Protein AF-A0A7V7N1N4-F1 (afdb_monomer_lite)

Structure (mmCIF, N/CA/C/O backbone):
data_AF-A0A7V7N1N4-F1
#
_entry.id   AF-A0A7V7N1N4-F1
#
loop_
_atom_site.group_PDB
_atom_site.id
_atom_site.type_symbol
_atom_site.label_atom_id
_atom_site.label_alt_id
_atom_site.label_comp_id
_atom_site.label_asym_id
_atom_site.label_entity_id
_atom_site.label_seq_id
_atom_site.pdbx_PDB_ins_code
_atom_site.Cartn_x
_atom_site.Cartn_y
_atom_site.Cartn_z
_atom_site.occupancy
_atom_site.B_iso_or_equiv
_atom_site.auth_seq_id
_atom_site.auth_comp_id
_atom_site.auth_asym_id
_atom_site.auth_atom_id
_atom_site.pdbx_PDB_model_num
ATOM 1 N N . MET A 1 1 ? -35.783 42.139 43.592 1.00 53.97 1 MET A N 1
ATOM 2 C CA . MET A 1 1 ? -34.566 41.456 43.101 1.00 53.97 1 MET A CA 1
ATOM 3 C C . MET A 1 1 ? -34.006 42.283 41.953 1.00 53.97 1 MET A C 1
ATOM 5 O O . MET A 1 1 ? -34.718 42.479 40.979 1.00 53.97 1 MET A O 1
ATOM 9 N N . LYS A 1 2 ? -32.807 42.866 42.095 1.00 64.88 2 LYS A N 1
ATOM 10 C CA . LYS A 1 2 ? -32.154 43.606 41.001 1.00 64.88 2 LYS A CA 1
ATOM 11 C C . LYS A 1 2 ? -31.635 42.577 39.998 1.00 64.88 2 LYS A C 1
ATOM 13 O O . LYS A 1 2 ? -30.751 41.798 40.334 1.00 64.88 2 LYS A O 1
ATOM 18 N N . THR A 1 3 ? -32.213 42.530 38.805 1.00 71.12 3 THR A N 1
ATOM 19 C CA . THR A 1 3 ? -31.692 41.702 37.714 1.00 71.12 3 THR A CA 1
ATOM 20 C C . THR A 1 3 ? -30.372 42.299 37.244 1.00 71.12 3 THR A C 1
ATOM 22 O O . THR A 1 3 ? -30.324 43.467 36.855 1.00 71.12 3 THR A O 1
ATOM 25 N N . ASN A 1 4 ? -29.299 41.514 37.298 1.00 85.62 4 ASN A N 1
ATOM 26 C CA . ASN A 1 4 ? -28.001 41.928 36.783 1.00 85.62 4 ASN A CA 1
ATOM 27 C C . ASN A 1 4 ? -28.099 42.022 35.256 1.00 85.62 4 ASN A C 1
ATOM 29 O O . ASN A 1 4 ? -28.148 41.006 34.565 1.00 85.62 4 ASN A O 1
ATOM 33 N N . LEU A 1 5 ? -28.158 43.249 34.734 1.00 87.19 5 LEU A N 1
ATOM 34 C CA . LEU A 1 5 ? -28.322 43.533 33.304 1.00 87.19 5 LEU A CA 1
ATOM 35 C C . LEU A 1 5 ? -27.241 42.838 32.458 1.00 87.19 5 LEU A C 1
ATOM 37 O O . LEU A 1 5 ? -27.540 42.273 31.411 1.00 87.19 5 LEU A O 1
ATOM 41 N N . LEU A 1 6 ? -26.013 42.778 32.978 1.00 87.69 6 LEU A N 1
ATOM 42 C CA . LEU A 1 6 ? -24.893 42.063 32.367 1.00 87.69 6 LEU A CA 1
ATOM 43 C C . LEU A 1 6 ? -25.136 40.548 32.264 1.00 87.69 6 LEU A C 1
ATOM 45 O O . LEU A 1 6 ? -24.833 39.950 31.237 1.00 87.69 6 LEU A O 1
ATOM 49 N N . THR A 1 7 ? -25.729 39.927 33.286 1.00 90.00 7 THR A N 1
ATOM 50 C CA . THR A 1 7 ? -26.059 38.493 33.271 1.00 90.00 7 THR A CA 1
ATOM 51 C C . THR A 1 7 ? -27.133 38.184 32.230 1.00 90.00 7 THR A C 1
ATOM 53 O O . THR A 1 7 ? -26.999 37.213 31.494 1.00 90.00 7 THR A O 1
ATOM 56 N N . ASN A 1 8 ? -28.157 39.032 32.107 1.00 91.00 8 ASN A N 1
ATOM 57 C CA . ASN A 1 8 ? -29.207 38.841 31.102 1.00 91.00 8 ASN A CA 1
ATOM 58 C C . ASN A 1 8 ? -28.667 38.981 29.671 1.00 91.00 8 ASN A C 1
ATOM 60 O O . ASN A 1 8 ? -29.033 38.191 28.803 1.00 91.00 8 ASN A O 1
ATOM 64 N N . ILE A 1 9 ? -27.765 39.940 29.433 1.00 94.44 9 ILE A N 1
ATOM 65 C CA . ILE A 1 9 ? -27.090 40.098 28.136 1.00 94.44 9 ILE A CA 1
ATOM 66 C C . ILE A 1 9 ? -26.232 38.868 27.826 1.00 94.44 9 ILE A C 1
ATOM 68 O O . ILE A 1 9 ? -26.295 38.338 26.720 1.00 94.44 9 ILE A O 1
ATOM 72 N N . LEU A 1 10 ? -25.469 38.376 28.805 1.00 92.94 10 LEU A N 1
ATOM 73 C CA . LEU A 1 10 ? -24.611 37.209 28.613 1.00 92.94 10 LEU A CA 1
ATOM 74 C C . LEU A 1 10 ? -25.427 35.948 28.287 1.00 92.94 10 LEU A C 1
ATOM 76 O O . LEU A 1 10 ? -25.072 35.215 27.370 1.00 92.94 10 LEU A O 1
ATOM 80 N N . ILE A 1 11 ? -26.548 35.729 28.980 1.00 95.25 11 ILE A N 1
ATOM 81 C CA . ILE A 1 11 ? -27.458 34.605 28.710 1.00 95.25 11 ILE A CA 1
ATOM 82 C C . ILE A 1 11 ? -28.045 34.703 27.295 1.00 95.25 11 ILE A C 1
ATOM 84 O O . ILE A 1 11 ? -28.098 33.698 26.588 1.00 95.25 11 ILE A O 1
ATOM 88 N N . ALA A 1 12 ? -28.434 35.903 26.853 1.00 95.44 12 ALA A N 1
ATOM 89 C CA . ALA A 1 12 ? -28.947 36.113 25.501 1.00 95.44 12 ALA A CA 1
ATOM 90 C C . ALA A 1 12 ? -27.889 35.807 24.424 1.00 95.44 12 ALA A C 1
ATOM 92 O O . ALA A 1 12 ? -28.193 35.140 23.435 1.00 95.44 12 ALA A O 1
ATOM 93 N N . ILE A 1 13 ? -26.639 36.235 24.634 1.00 96.38 13 ILE A N 1
ATOM 94 C CA . ILE A 1 13 ? -25.528 35.979 23.704 1.00 96.38 13 ILE A CA 1
ATOM 95 C C . ILE A 1 13 ? -25.193 34.485 23.644 1.00 96.38 13 ILE A C 1
ATOM 97 O O . ILE A 1 13 ? -25.016 33.940 22.556 1.00 96.38 13 ILE A O 1
ATOM 101 N N . ILE A 1 14 ? -25.144 33.804 24.792 1.00 96.25 14 ILE A N 1
ATOM 102 C CA . ILE A 1 14 ? -24.898 32.355 24.843 1.00 96.25 14 ILE A CA 1
ATOM 103 C C . ILE A 1 14 ? -26.012 31.599 24.109 1.00 96.25 14 ILE A C 1
ATOM 105 O O . ILE A 1 14 ? -25.724 30.695 23.325 1.00 96.25 14 ILE A O 1
ATOM 109 N N . GLY A 1 15 ? -27.274 31.994 24.307 1.00 96.88 15 GLY A N 1
ATOM 110 C CA . GLY A 1 15 ? -28.407 31.418 23.582 1.00 96.88 15 GLY A CA 1
ATOM 111 C C . GLY A 1 15 ? -28.283 31.590 22.066 1.00 96.88 15 GLY A C 1
ATOM 112 O O . GLY A 1 15 ? -28.459 30.625 21.325 1.00 96.88 15 GLY A O 1
ATOM 113 N N . LEU A 1 16 ? -27.909 32.787 21.602 1.00 96.31 16 LEU A N 1
ATOM 114 C CA . LEU A 1 16 ? -27.683 33.063 20.180 1.00 96.31 16 LEU A CA 1
ATOM 115 C C . LEU A 1 16 ? -26.568 32.179 19.598 1.00 96.31 16 LEU A C 1
ATOM 117 O O . LEU A 1 16 ? -26.743 31.590 18.533 1.00 96.31 16 LEU A O 1
ATOM 121 N N . LEU A 1 17 ? -25.439 32.051 20.301 1.00 95.94 17 LEU A N 1
ATOM 122 C CA . LEU A 1 17 ? -24.310 31.234 19.848 1.00 95.94 17 LEU A CA 1
ATOM 123 C C . LEU A 1 17 ? -24.667 29.747 19.755 1.00 95.94 17 LEU A C 1
ATOM 125 O O . LEU A 1 17 ? -24.257 29.086 18.802 1.00 95.94 17 LEU A O 1
ATOM 129 N N . LEU A 1 18 ? -25.467 29.226 20.691 1.00 96.06 18 LEU A N 1
ATOM 130 C CA . LEU A 1 18 ? -25.941 27.840 20.629 1.00 96.06 18 LEU A CA 1
ATOM 131 C C . LEU A 1 18 ? -26.857 27.592 19.427 1.00 96.06 18 LEU A C 1
ATOM 133 O O . LEU A 1 18 ? -26.761 26.539 18.798 1.00 96.06 18 LEU A O 1
ATOM 137 N N . ILE A 1 19 ? -27.701 28.562 19.068 1.00 94.88 19 ILE A N 1
ATOM 138 C CA . ILE A 1 19 ? -28.546 28.467 17.872 1.00 94.88 19 ILE A CA 1
ATOM 139 C C . ILE A 1 19 ? -27.675 28.441 16.612 1.00 94.88 19 ILE A C 1
ATOM 141 O O . ILE A 1 19 ? -27.857 27.569 15.767 1.00 94.88 19 ILE A O 1
ATOM 145 N N . VAL A 1 20 ? -26.691 29.337 16.499 1.00 93.19 20 VAL A N 1
ATOM 146 C CA . VAL A 1 20 ? -25.770 29.361 15.348 1.00 93.19 20 VAL A CA 1
ATOM 147 C C . VAL A 1 20 ? -24.986 28.048 15.236 1.00 93.19 20 VAL A C 1
ATOM 149 O O . VAL A 1 20 ? -24.882 27.492 14.143 1.00 93.19 20 VAL A O 1
ATOM 152 N N . ALA A 1 21 ? -24.506 27.500 16.355 1.00 91.31 21 ALA A N 1
ATOM 153 C CA . ALA A 1 21 ? -23.815 26.212 16.374 1.00 91.31 21 ALA A CA 1
ATOM 154 C C . ALA A 1 21 ? -24.720 25.054 15.913 1.00 91.31 21 ALA A C 1
ATOM 156 O O . ALA A 1 21 ? -24.279 24.187 15.158 1.00 91.31 21 ALA A O 1
ATOM 157 N N . ALA A 1 22 ? -25.999 25.054 16.305 1.00 93.00 22 ALA A N 1
ATOM 158 C CA . ALA A 1 22 ? -26.965 24.061 15.840 1.00 93.00 22 ALA A CA 1
ATOM 159 C C . ALA A 1 22 ? -27.201 24.157 14.322 1.00 93.00 22 ALA A C 1
ATOM 161 O O . ALA A 1 22 ? -27.240 23.132 13.644 1.00 93.00 22 ALA A O 1
ATOM 162 N N . LEU A 1 23 ? -27.285 25.370 13.766 1.00 91.94 23 LEU A N 1
ATOM 163 C CA . LEU A 1 23 ? -27.432 25.574 12.320 1.00 91.94 23 LEU A CA 1
ATOM 164 C C . LEU A 1 23 ? -26.211 25.063 11.539 1.00 91.94 23 LEU A C 1
ATOM 166 O O . LEU A 1 23 ? -26.368 24.398 10.514 1.00 91.94 23 LEU A O 1
ATOM 170 N N . GLN A 1 24 ? -25.001 25.294 12.054 1.00 88.31 24 GLN A N 1
ATOM 171 C CA . GLN A 1 24 ? -23.772 24.742 11.472 1.00 88.31 24 GLN A CA 1
ATOM 172 C C . GLN A 1 24 ? -23.728 23.209 11.557 1.00 88.31 24 GLN A C 1
ATOM 174 O O . GLN A 1 24 ? -23.257 22.550 10.628 1.00 88.31 24 GLN A O 1
ATOM 179 N N . PHE A 1 25 ? -24.251 22.619 12.639 1.00 86.69 25 PHE A N 1
ATOM 180 C CA . PHE A 1 25 ? -24.345 21.164 12.787 1.00 86.69 25 PHE A CA 1
ATOM 181 C C . PHE A 1 25 ? -25.302 20.536 11.764 1.00 86.69 25 PHE A C 1
ATOM 183 O O . PHE A 1 25 ? -24.989 19.489 11.203 1.00 86.69 25 PHE A O 1
ATOM 190 N N . VAL A 1 26 ? -26.412 21.215 11.452 1.00 87.44 26 VAL A N 1
ATOM 191 C CA . VAL A 1 26 ? -27.367 20.829 10.392 1.00 87.44 26 VAL A CA 1
ATOM 192 C C . VAL A 1 26 ? -26.763 20.972 8.984 1.00 87.44 26 VAL A C 1
ATOM 194 O O . VAL A 1 26 ? -27.342 20.515 8.004 1.00 87.44 26 VAL A O 1
ATOM 197 N N . GLY A 1 27 ? -25.559 21.537 8.865 1.00 80.56 27 GLY A N 1
ATOM 198 C CA . GLY A 1 27 ? -24.863 21.678 7.590 1.00 80.56 27 GLY A CA 1
ATOM 199 C C . GLY A 1 27 ? -25.208 22.966 6.852 1.00 80.56 27 GLY A C 1
ATOM 200 O O . GLY A 1 27 ? -24.809 23.122 5.700 1.00 80.56 27 GLY A O 1
ATOM 201 N N . TRP A 1 28 ? -25.880 23.922 7.504 1.00 83.38 28 TRP A N 1
ATOM 202 C CA . TRP A 1 28 ? -26.024 25.263 6.949 1.00 83.38 28 TRP A CA 1
ATOM 203 C C . TRP A 1 28 ? -24.630 25.904 6.848 1.00 83.38 28 TRP A C 1
ATOM 205 O O . TRP A 1 28 ? -23.978 26.162 7.859 1.00 83.38 28 TRP A O 1
ATOM 215 N N . GLY A 1 29 ? -24.151 26.105 5.617 1.00 73.56 29 GLY A N 1
ATOM 216 C CA . GLY A 1 29 ? -22.819 26.649 5.321 1.00 73.56 29 GLY A CA 1
ATOM 217 C C . GLY A 1 29 ? -21.789 25.618 4.852 1.00 73.56 29 GLY A C 1
ATOM 218 O O . GLY A 1 29 ? -20.686 26.003 4.474 1.00 73.56 29 GLY A O 1
ATOM 219 N N . ARG A 1 30 ? -22.133 24.323 4.812 1.00 69.62 30 ARG A N 1
ATOM 220 C CA . ARG A 1 30 ? -21.385 23.349 4.010 1.00 69.62 30 ARG A CA 1
ATOM 221 C C . ARG A 1 30 ? -21.935 23.436 2.593 1.00 69.62 30 ARG A C 1
ATOM 223 O O . ARG A 1 30 ? -22.991 22.875 2.320 1.00 69.62 30 ARG A O 1
ATOM 230 N N . GLY A 1 31 ? -21.289 24.244 1.752 1.00 67.94 31 GLY A N 1
ATOM 231 C CA . GLY A 1 31 ? -21.642 24.361 0.341 1.00 67.94 31 GLY A CA 1
ATOM 232 C C . GLY A 1 31 ? -21.785 22.968 -0.259 1.00 67.94 31 GLY A C 1
ATOM 233 O O . GLY A 1 31 ? -20.887 22.138 -0.128 1.00 67.94 31 GLY A O 1
ATOM 234 N N . ILE A 1 32 ? -22.943 22.691 -0.850 1.00 64.31 32 ILE A N 1
ATOM 235 C CA . ILE A 1 32 ? -23.054 21.602 -1.808 1.00 64.31 32 ILE A CA 1
ATOM 236 C C . ILE A 1 32 ? -22.414 22.121 -3.089 1.00 64.31 32 ILE A C 1
ATOM 238 O O . ILE A 1 32 ? -23.103 22.595 -3.985 1.00 64.31 32 ILE A O 1
ATOM 242 N N . ASP A 1 33 ? -21.084 22.101 -3.138 1.00 62.72 33 ASP A N 1
ATOM 243 C CA . ASP A 1 33 ? -20.415 22.120 -4.429 1.00 62.72 33 ASP A CA 1
ATOM 244 C C . ASP A 1 33 ? -20.867 20.831 -5.111 1.00 62.72 33 ASP A C 1
ATOM 246 O O . ASP A 1 33 ? -20.416 19.729 -4.785 1.00 62.72 33 ASP A O 1
ATOM 250 N N . GLU A 1 34 ? -21.891 20.962 -5.959 1.00 63.78 34 GLU A N 1
ATOM 251 C CA . GLU A 1 34 ? -22.249 19.939 -6.922 1.00 63.78 34 GLU A CA 1
ATOM 252 C C . GLU A 1 34 ? -20.944 19.513 -7.579 1.00 63.78 34 GLU A C 1
ATOM 254 O O . GLU A 1 34 ? -20.221 20.339 -8.138 1.00 63.78 34 GLU A O 1
ATOM 259 N N . LEU A 1 35 ? -20.621 18.227 -7.452 1.00 60.19 35 LEU A N 1
ATOM 260 C CA . LEU A 1 35 ? -19.565 17.590 -8.218 1.00 60.19 35 LEU A CA 1
ATOM 261 C C . LEU A 1 35 ? -19.984 17.686 -9.687 1.00 60.19 35 LEU A C 1
ATOM 263 O O . LEU A 1 35 ? -20.601 16.768 -10.226 1.00 60.19 35 LEU A O 1
ATOM 267 N N . GLN A 1 36 ? -19.730 18.837 -10.306 1.00 64.25 36 GLN A N 1
ATOM 268 C CA . GLN A 1 36 ? -19.892 19.001 -11.734 1.00 64.25 36 GLN A CA 1
ATOM 269 C C . GLN A 1 36 ? -18.919 18.008 -12.372 1.00 64.25 36 GLN A C 1
ATOM 271 O O . GLN A 1 36 ? -17.739 17.997 -12.003 1.00 64.25 36 GLN A O 1
ATOM 276 N N . PRO A 1 37 ? -19.393 17.115 -13.256 1.00 62.56 37 PRO A N 1
ATOM 277 C CA . PRO A 1 37 ? -18.488 16.270 -14.009 1.00 62.56 37 PRO A CA 1
ATOM 278 C C . PRO A 1 37 ? -17.543 17.202 -14.763 1.00 62.56 37 PRO A C 1
ATOM 280 O O . PRO A 1 37 ? -18.003 18.091 -15.478 1.00 62.56 37 PRO A O 1
ATOM 283 N N . ALA A 1 38 ? -16.238 17.038 -14.544 1.00 63.84 38 ALA A N 1
ATOM 284 C CA . ALA A 1 38 ? -15.240 17.766 -15.308 1.00 63.84 38 ALA A CA 1
ATOM 285 C C . ALA A 1 38 ? -15.534 17.530 -16.795 1.00 63.84 38 ALA A C 1
ATOM 287 O O . ALA A 1 38 ? -15.693 16.378 -17.210 1.00 63.84 38 ALA A O 1
ATOM 288 N N . GLU A 1 39 ? -15.693 18.614 -17.556 1.00 66.56 39 GLU A N 1
ATOM 289 C CA . GLU A 1 39 ? -15.881 18.537 -19.001 1.00 66.56 39 GLU A CA 1
ATOM 290 C C . GLU A 1 39 ? -14.722 17.725 -19.578 1.00 66.56 39 GLU A C 1
ATOM 292 O O . GLU A 1 39 ? -13.553 17.968 -19.272 1.00 66.56 39 GLU A O 1
ATOM 297 N N . PHE A 1 40 ? -15.071 16.683 -20.326 1.00 65.38 40 PHE A N 1
ATOM 298 C CA . PHE A 1 40 ? -14.098 15.812 -20.955 1.00 65.38 40 PHE A CA 1
ATOM 299 C C . PHE A 1 40 ? -13.399 16.610 -22.057 1.00 65.38 40 PHE A C 1
ATOM 301 O O . PHE A 1 40 ? -14.013 16.946 -23.067 1.00 65.38 40 PHE A O 1
ATOM 308 N N . ASP A 1 41 ? -12.141 16.950 -21.810 1.00 69.12 41 ASP A N 1
ATOM 309 C CA . ASP A 1 41 ? -11.306 17.735 -22.707 1.00 69.12 41 ASP A CA 1
ATOM 310 C C . ASP A 1 41 ? -10.699 16.811 -23.775 1.00 69.12 41 ASP A C 1
ATOM 312 O O . ASP A 1 41 ? -9.829 15.986 -23.477 1.00 69.12 41 ASP A O 1
ATOM 316 N N . GLU A 1 42 ? -11.204 16.902 -25.011 1.00 66.38 42 GLU A N 1
ATOM 317 C CA . GLU A 1 42 ? -10.734 16.101 -26.154 1.00 66.38 42 GLU A CA 1
ATOM 318 C C . GLU A 1 42 ? -9.246 16.340 -26.456 1.00 66.38 42 GLU A C 1
ATOM 320 O O . GLU A 1 42 ? -8.581 15.434 -26.964 1.00 66.38 42 GLU A O 1
ATOM 325 N N . ASP A 1 43 ? -8.685 17.483 -26.047 1.00 64.44 43 ASP A N 1
ATOM 326 C CA . ASP A 1 43 ? -7.271 17.815 -26.244 1.00 64.44 43 ASP A CA 1
ATOM 327 C C . ASP A 1 43 ? -6.341 16.925 -25.38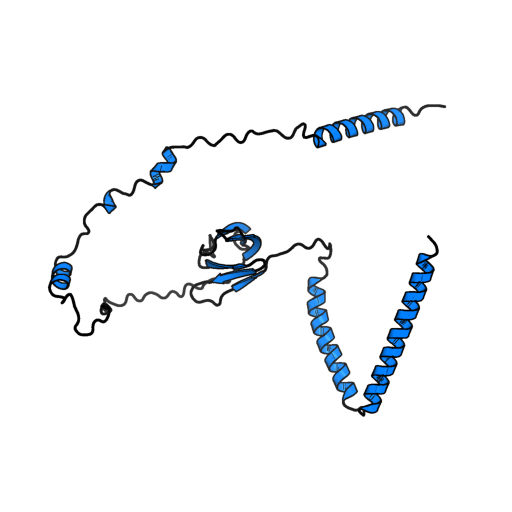9 1.00 64.44 43 ASP A C 1
ATOM 329 O O . ASP A 1 43 ? -5.164 16.742 -25.705 1.00 64.44 43 ASP A O 1
ATOM 333 N N . GLN A 1 44 ? -6.862 16.264 -24.344 1.00 59.88 44 GLN A N 1
ATOM 334 C CA . GLN A 1 44 ? -6.107 15.265 -23.571 1.00 59.88 44 GLN A CA 1
ATOM 335 C C . GLN A 1 44 ? -5.929 13.933 -24.321 1.00 59.88 44 GLN A C 1
ATOM 337 O O . GLN A 1 44 ? -5.103 13.107 -23.924 1.00 59.88 44 GLN A O 1
ATOM 342 N N . ILE A 1 45 ? -6.658 13.713 -25.424 1.00 60.19 45 ILE A N 1
ATOM 343 C CA . ILE A 1 45 ? -6.531 12.509 -26.260 1.00 60.19 45 ILE A CA 1
ATOM 344 C C . ILE A 1 45 ? -5.305 12.590 -27.187 1.00 60.19 45 ILE A C 1
ATOM 346 O O . ILE A 1 45 ? -4.865 11.563 -27.708 1.00 60.19 45 ILE A O 1
ATOM 350 N N . GLU A 1 46 ? -4.667 13.756 -27.347 1.00 58.66 46 GLU A N 1
ATOM 351 C CA . GLU A 1 46 ? -3.461 13.883 -28.181 1.00 58.66 46 GLU A CA 1
ATOM 352 C C . GLU A 1 46 ? -2.276 13.028 -27.684 1.00 58.66 46 GLU A C 1
ATOM 354 O O . GLU A 1 46 ? -1.387 12.698 -28.469 1.00 58.66 46 GLU A O 1
ATOM 359 N N . GLN A 1 47 ? -2.297 12.548 -26.431 1.00 58.44 47 GLN A N 1
ATOM 360 C CA . GLN A 1 47 ? -1.330 11.556 -25.931 1.00 58.44 47 GLN A CA 1
ATOM 361 C C . GLN A 1 47 ? -1.442 10.172 -26.600 1.00 58.44 47 GLN A C 1
ATOM 363 O O . GLN A 1 47 ? -0.528 9.360 -26.474 1.00 58.44 47 GLN A O 1
ATOM 368 N N . LEU A 1 48 ? -2.535 9.886 -27.317 1.00 55.47 48 LEU A N 1
ATOM 369 C CA . LEU A 1 48 ? -2.763 8.617 -28.022 1.00 55.47 48 LEU A CA 1
ATOM 370 C C . LEU A 1 48 ? -2.452 8.690 -29.523 1.00 55.47 48 LEU A C 1
ATOM 372 O O . LEU A 1 48 ? -2.639 7.698 -30.234 1.00 55.47 48 LEU A O 1
ATOM 376 N N . ILE A 1 49 ? -1.957 9.826 -30.026 1.00 60.69 49 ILE A N 1
ATOM 377 C CA . ILE A 1 49 ? -1.440 9.909 -31.393 1.00 60.69 49 ILE A CA 1
ATOM 378 C C . ILE A 1 49 ? -0.082 9.206 -31.394 1.00 60.69 49 ILE A C 1
ATOM 380 O O . ILE A 1 49 ? 0.962 9.826 -31.203 1.00 60.69 49 ILE A O 1
ATOM 384 N N . ALA A 1 50 ? -0.105 7.884 -31.581 1.00 59.34 50 ALA A N 1
ATOM 385 C CA . ALA A 1 50 ? 1.093 7.117 -31.883 1.00 59.34 50 ALA A CA 1
ATOM 386 C C . ALA A 1 50 ? 1.834 7.837 -33.014 1.00 59.34 50 ALA A C 1
ATOM 388 O O . ALA A 1 50 ? 1.251 8.123 -34.070 1.00 59.34 50 ALA A O 1
ATOM 389 N N . ALA A 1 51 ? 3.091 8.203 -32.756 1.00 60.50 51 ALA A N 1
ATOM 390 C CA . ALA A 1 51 ? 3.916 8.894 -33.724 1.00 60.50 51 ALA A CA 1
ATOM 391 C C . ALA A 1 51 ? 3.882 8.093 -35.029 1.00 60.50 51 ALA A C 1
ATOM 393 O O . ALA A 1 51 ? 4.099 6.883 -35.042 1.00 60.50 51 ALA A O 1
ATOM 394 N N . LYS A 1 52 ? 3.591 8.772 -36.140 1.00 56.84 52 LYS A N 1
ATOM 395 C CA . LYS A 1 52 ? 3.469 8.178 -37.482 1.00 56.84 52 LYS A CA 1
ATOM 396 C C . LYS A 1 52 ? 4.711 7.368 -37.912 1.00 56.84 52 LYS A C 1
ATOM 398 O O . LYS A 1 52 ? 4.640 6.632 -38.893 1.00 56.84 52 LYS A O 1
ATOM 403 N N . ASP A 1 53 ? 5.812 7.504 -37.175 1.00 55.72 53 ASP A N 1
ATOM 404 C CA . ASP A 1 53 ? 7.070 6.773 -37.323 1.00 55.72 53 ASP A CA 1
ATOM 405 C C . ASP A 1 53 ? 6.985 5.279 -36.959 1.00 55.72 53 ASP A C 1
ATOM 407 O O . ASP A 1 53 ? 7.713 4.484 -37.545 1.00 55.72 53 ASP A O 1
ATOM 411 N N . ASP A 1 54 ? 6.049 4.851 -36.102 1.00 56.56 54 ASP A N 1
ATOM 412 C CA . ASP A 1 54 ? 5.892 3.426 -35.737 1.00 56.56 54 ASP A CA 1
ATOM 413 C C . ASP A 1 54 ? 5.282 2.561 -36.861 1.00 56.56 54 ASP A C 1
ATOM 415 O O . ASP A 1 54 ? 5.176 1.339 -36.746 1.00 56.56 54 ASP A O 1
ATOM 419 N N . LEU A 1 55 ? 4.867 3.183 -37.970 1.00 59.06 55 LEU A N 1
ATOM 420 C CA . LEU A 1 55 ? 4.338 2.504 -39.159 1.00 59.06 55 LEU A CA 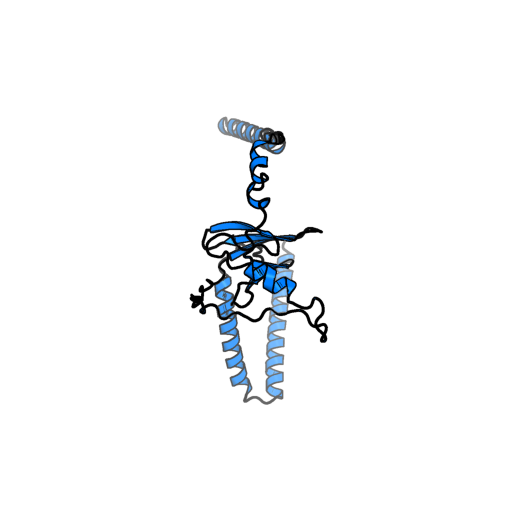1
ATOM 421 C C . LEU A 1 55 ? 5.376 2.376 -40.284 1.00 59.06 55 LEU A C 1
ATOM 423 O O . LEU A 1 55 ? 5.076 1.777 -41.322 1.00 59.06 55 LEU A O 1
ATOM 427 N N . ALA A 1 56 ? 6.575 2.942 -40.118 1.00 67.94 56 ALA A N 1
ATOM 428 C CA . ALA A 1 56 ? 7.656 2.757 -41.074 1.00 67.94 56 ALA A CA 1
ATOM 429 C C . ALA A 1 56 ? 8.217 1.334 -40.947 1.00 67.94 56 ALA A C 1
ATOM 431 O O . ALA A 1 56 ? 8.491 0.846 -39.851 1.00 67.94 56 ALA A O 1
ATOM 432 N N . ALA A 1 57 ? 8.385 0.643 -42.079 1.00 69.31 57 ALA A N 1
ATOM 433 C CA . ALA A 1 57 ? 9.055 -0.650 -42.079 1.00 69.31 57 ALA A CA 1
ATOM 434 C C . ALA A 1 57 ? 10.478 -0.468 -41.517 1.00 69.31 57 ALA A C 1
ATOM 436 O O . ALA A 1 57 ? 11.175 0.444 -41.972 1.00 69.31 57 ALA A O 1
ATOM 437 N N . PRO A 1 58 ? 10.914 -1.294 -40.547 1.00 70.75 58 PRO A N 1
ATOM 438 C CA . PRO A 1 58 ? 12.249 -1.167 -39.982 1.00 70.75 58 PRO A CA 1
ATOM 439 C C . PRO A 1 58 ? 13.294 -1.294 -41.095 1.00 70.75 58 PRO A C 1
ATOM 441 O O . PRO A 1 58 ? 13.160 -2.141 -41.983 1.00 70.75 58 PRO A O 1
ATOM 444 N N . ASP A 1 59 ? 14.330 -0.456 -41.049 1.00 76.06 59 ASP A N 1
ATOM 445 C CA . ASP A 1 59 ? 15.466 -0.533 -41.969 1.00 76.06 59 ASP A CA 1
ATOM 446 C C . ASP A 1 59 ? 16.302 -1.779 -41.631 1.00 76.06 59 ASP A C 1
ATOM 448 O O . ASP A 1 59 ? 17.216 -1.763 -40.802 1.00 76.06 59 ASP A O 1
ATOM 452 N N . ILE A 1 60 ? 15.899 -2.920 -42.193 1.00 77.38 60 ILE A N 1
ATOM 453 C CA . ILE A 1 60 ? 16.562 -4.204 -41.976 1.00 77.38 60 ILE A CA 1
ATOM 454 C C . ILE A 1 60 ? 17.740 -4.298 -42.946 1.00 77.38 60 ILE A C 1
ATOM 456 O O . ILE A 1 60 ? 17.561 -4.420 -44.159 1.00 77.38 60 ILE A O 1
ATOM 460 N N . LYS A 1 61 ? 18.960 -4.315 -42.398 1.00 84.44 61 LYS A N 1
ATOM 461 C CA . LYS A 1 61 ? 20.190 -4.527 -43.174 1.00 84.44 61 LYS A CA 1
ATOM 462 C C . LYS A 1 61 ? 20.110 -5.843 -43.972 1.00 84.44 61 LYS A C 1
ATOM 464 O O . LYS A 1 61 ? 19.698 -6.862 -43.409 1.00 84.44 61 LYS A O 1
ATOM 469 N N . PRO A 1 62 ? 20.575 -5.881 -45.235 1.00 79.62 62 PRO A N 1
ATOM 470 C CA . PRO A 1 62 ? 20.515 -7.082 -46.078 1.00 79.62 62 PRO A CA 1
ATOM 471 C C . PRO A 1 62 ? 21.245 -8.288 -45.460 1.00 79.62 62 PRO A C 1
ATOM 473 O O . PRO A 1 62 ? 20.783 -9.418 -45.573 1.00 79.62 62 PRO A O 1
ATOM 476 N N . GLU A 1 63 ? 22.310 -8.044 -44.693 1.00 80.12 63 GLU A N 1
ATOM 477 C CA . GLU A 1 63 ? 23.063 -9.068 -43.952 1.00 80.12 63 GLU A CA 1
ATOM 478 C C . GLU A 1 63 ? 22.201 -9.836 -42.931 1.00 80.12 63 GLU A C 1
ATOM 480 O O . GLU A 1 63 ? 22.419 -11.024 -42.680 1.00 80.12 63 GLU A O 1
ATOM 485 N N . VAL A 1 64 ? 21.196 -9.175 -42.345 1.00 80.44 64 VAL A N 1
ATOM 486 C CA . VAL A 1 64 ? 20.265 -9.797 -41.392 1.00 80.44 64 VAL A CA 1
ATOM 487 C C . VAL A 1 64 ? 19.298 -10.724 -42.128 1.00 80.44 64 VAL A C 1
ATOM 489 O O . VAL A 1 64 ? 19.016 -11.822 -41.647 1.00 80.44 64 VAL A O 1
ATOM 492 N N . ILE A 1 65 ? 18.840 -10.323 -43.316 1.00 81.94 65 ILE A N 1
ATOM 493 C CA . ILE A 1 65 ? 17.953 -11.131 -44.164 1.00 81.94 65 ILE A CA 1
ATOM 494 C C . ILE A 1 65 ? 18.685 -12.391 -44.645 1.00 81.94 65 ILE A C 1
ATOM 496 O O . ILE A 1 65 ? 18.145 -13.497 -44.551 1.00 81.94 65 ILE A O 1
ATOM 500 N N . ASP A 1 66 ? 19.941 -12.255 -45.070 1.00 84.81 66 ASP A N 1
ATOM 501 C CA . ASP A 1 66 ? 20.772 -13.390 -45.480 1.00 84.81 66 ASP A CA 1
ATOM 502 C C . ASP A 1 66 ? 21.010 -14.371 -44.320 1.00 84.81 66 ASP A C 1
ATOM 504 O O . ASP A 1 66 ? 20.895 -15.584 -44.491 1.00 84.81 66 ASP A O 1
ATOM 508 N N . ARG A 1 67 ? 21.240 -13.878 -43.095 1.00 81.25 67 ARG A N 1
ATOM 509 C CA . ARG A 1 67 ? 21.357 -14.745 -41.909 1.00 81.25 67 ARG A CA 1
ATOM 510 C C . ARG A 1 67 ? 20.056 -15.501 -41.615 1.00 81.25 67 ARG A C 1
ATOM 512 O O . ARG A 1 67 ? 20.104 -16.694 -41.311 1.00 81.25 67 ARG A O 1
ATOM 519 N N . ILE A 1 68 ? 18.904 -14.831 -41.685 1.00 81.81 68 ILE A N 1
ATOM 520 C CA . ILE A 1 68 ? 17.597 -15.447 -41.398 1.00 81.81 68 ILE A CA 1
ATOM 521 C C . ILE A 1 68 ? 17.271 -16.532 -42.433 1.00 81.81 68 ILE A C 1
ATOM 523 O O . ILE A 1 68 ? 16.832 -17.616 -42.059 1.00 81.81 68 ILE A O 1
ATOM 527 N N . THR A 1 69 ? 17.524 -16.273 -43.718 1.00 84.81 69 THR A N 1
ATOM 528 C CA . THR A 1 69 ? 17.202 -17.211 -44.810 1.00 84.81 69 THR A CA 1
ATOM 529 C C . THR A 1 69 ? 18.109 -18.442 -44.851 1.00 84.81 69 THR A C 1
ATOM 531 O O . THR A 1 69 ? 17.660 -19.512 -45.258 1.00 84.81 69 THR A O 1
ATOM 534 N N . GLN A 1 70 ? 19.362 -18.324 -44.403 1.00 83.19 70 GLN A N 1
ATOM 535 C CA . GLN A 1 70 ? 20.318 -19.439 -44.348 1.00 83.19 70 GLN A CA 1
ATOM 536 C C . GLN A 1 70 ? 20.188 -20.295 -43.076 1.00 83.19 70 GLN A C 1
ATOM 538 O O . GLN A 1 70 ? 20.766 -21.381 -42.993 1.00 83.19 70 GLN A O 1
ATOM 543 N N . THR A 1 71 ? 19.440 -19.831 -42.071 1.00 78.12 71 THR A N 1
ATOM 544 C CA . THR A 1 71 ? 19.270 -20.563 -40.811 1.00 78.12 71 THR A CA 1
ATOM 545 C C . THR A 1 71 ? 18.171 -21.625 -40.960 1.00 78.12 71 THR A C 1
ATOM 547 O O . THR A 1 71 ? 17.044 -21.289 -41.329 1.00 78.12 71 THR A O 1
ATOM 550 N N . PRO A 1 72 ? 18.436 -22.912 -40.657 1.00 81.12 72 PRO A N 1
ATOM 551 C CA . PRO A 1 72 ? 17.402 -23.939 -40.719 1.00 81.12 72 PRO A CA 1
ATOM 552 C C . PRO A 1 72 ? 16.293 -23.650 -39.696 1.00 81.12 72 PRO A C 1
ATOM 554 O O . PRO A 1 72 ? 16.565 -23.502 -38.506 1.00 81.12 72 PRO A O 1
ATOM 557 N N . LEU A 1 73 ? 15.035 -23.633 -40.156 1.00 78.75 73 LEU A N 1
ATOM 558 C CA . LEU A 1 73 ? 13.850 -23.374 -39.318 1.00 78.75 73 LEU A CA 1
ATOM 559 C C . LEU A 1 73 ? 13.720 -24.349 -38.139 1.00 78.75 73 LEU A C 1
ATOM 561 O O . LEU A 1 73 ? 13.172 -24.000 -37.096 1.00 78.75 73 LEU A O 1
ATOM 565 N N . PHE A 1 74 ? 14.228 -25.573 -38.305 1.00 80.31 74 PHE A N 1
ATOM 566 C CA . PHE A 1 74 ? 14.207 -26.611 -37.284 1.00 80.31 74 PHE A CA 1
ATOM 567 C C . PHE A 1 74 ? 15.624 -27.098 -37.006 1.00 80.31 74 PHE A C 1
ATOM 569 O O . PHE A 1 74 ? 16.276 -27.690 -37.869 1.00 80.31 74 PHE A O 1
ATOM 576 N N . ARG A 1 75 ? 16.088 -26.897 -35.772 1.00 75.69 75 ARG A N 1
ATOM 577 C CA . ARG A 1 75 ? 17.295 -27.560 -35.276 1.00 75.69 75 ARG A CA 1
ATOM 578 C C . ARG A 1 75 ? 16.988 -29.031 -34.990 1.00 75.69 75 ARG A C 1
ATOM 580 O O . ARG A 1 75 ? 15.910 -29.359 -34.495 1.00 75.69 75 ARG A O 1
ATOM 587 N N . GLN A 1 76 ? 17.944 -29.921 -35.259 1.00 81.69 76 GLN A N 1
ATOM 588 C CA . GLN A 1 76 ? 17.792 -31.360 -34.985 1.00 81.69 76 GLN A CA 1
ATOM 589 C C . GLN A 1 76 ? 17.546 -31.659 -33.498 1.00 81.69 76 GLN A C 1
ATOM 591 O O . GLN A 1 76 ? 16.837 -32.607 -33.168 1.00 81.69 76 GLN A O 1
ATOM 596 N N . ASP A 1 77 ? 18.094 -30.828 -32.611 1.00 85.94 77 ASP A N 1
ATOM 597 C CA . ASP A 1 77 ? 17.977 -30.954 -31.157 1.00 85.94 77 ASP A CA 1
ATOM 598 C C . ASP A 1 77 ? 16.660 -30.405 -30.582 1.00 85.94 77 ASP A C 1
ATOM 600 O O . ASP A 1 77 ? 16.396 -30.602 -29.397 1.00 85.94 77 ASP A O 1
ATOM 604 N N . ARG A 1 78 ? 15.821 -29.747 -31.402 1.00 83.06 78 ARG A N 1
ATOM 605 C CA . ARG A 1 78 ? 14.566 -29.084 -30.992 1.00 83.06 78 ARG A CA 1
ATOM 606 C C . ARG A 1 78 ? 14.727 -28.135 -29.798 1.00 83.06 78 ARG A C 1
ATOM 608 O O . ARG A 1 78 ? 13.751 -27.858 -29.103 1.00 83.06 78 ARG A O 1
ATOM 615 N N . GLN A 1 79 ? 15.938 -27.647 -29.546 1.00 82.56 79 GLN A N 1
ATOM 616 C CA . GLN A 1 79 ? 16.176 -26.684 -28.482 1.00 82.56 79 GLN A CA 1
ATOM 617 C C . GLN A 1 79 ? 15.902 -25.266 -28.998 1.00 82.56 79 GLN A C 1
ATOM 619 O O . GLN A 1 79 ? 16.143 -24.988 -30.179 1.00 82.56 79 GLN A O 1
ATOM 624 N N . PRO A 1 80 ? 15.400 -24.359 -28.140 1.00 78.19 80 PRO A N 1
ATOM 625 C CA . PRO A 1 80 ? 15.267 -22.951 -28.486 1.00 78.19 80 PRO A CA 1
ATOM 626 C C . PRO A 1 80 ? 16.598 -22.388 -28.989 1.00 78.19 80 PRO A C 1
ATOM 628 O O . PRO A 1 80 ? 17.664 -22.699 -28.453 1.00 78.19 80 PRO A O 1
ATOM 631 N N . TYR A 1 81 ? 16.545 -21.557 -30.028 1.00 73.31 81 TYR A N 1
ATOM 632 C CA . TYR A 1 81 ? 17.728 -20.841 -30.483 1.00 73.31 81 TYR A CA 1
ATOM 633 C C . TYR A 1 81 ? 18.142 -19.819 -29.421 1.00 73.31 81 TYR A C 1
ATOM 635 O O . TYR A 1 81 ? 17.379 -18.912 -29.096 1.00 73.31 81 TYR A O 1
ATOM 643 N N . ILE A 1 82 ? 19.357 -19.974 -28.898 1.00 76.69 82 ILE A N 1
ATOM 644 C CA . ILE A 1 82 ? 20.018 -18.981 -28.056 1.00 76.69 82 ILE A CA 1
ATOM 645 C C . ILE A 1 82 ? 21.009 -18.262 -28.978 1.00 76.69 82 ILE A C 1
ATOM 647 O O . ILE A 1 82 ? 21.925 -18.925 -29.480 1.00 76.69 82 ILE A O 1
ATOM 651 N N . PRO A 1 83 ? 20.821 -16.963 -29.273 1.00 71.38 83 PRO A N 1
ATOM 652 C CA . PRO A 1 83 ? 21.766 -16.229 -30.098 1.00 71.38 83 PRO A CA 1
ATOM 653 C C . PRO A 1 83 ? 23.158 -16.294 -29.459 1.00 71.38 83 PRO A C 1
ATOM 655 O O . PRO A 1 83 ? 23.269 -16.093 -28.246 1.00 71.38 83 PRO A O 1
ATOM 658 N N . PRO A 1 84 ? 24.221 -16.590 -30.233 1.00 70.88 84 PRO A N 1
ATOM 659 C CA . PRO A 1 84 ? 25.568 -16.435 -29.718 1.00 70.88 84 PRO A CA 1
ATOM 660 C C . PRO A 1 84 ? 25.726 -14.971 -29.319 1.00 70.88 84 PRO A C 1
ATOM 662 O O . PRO A 1 84 ? 25.395 -14.080 -30.105 1.00 70.88 84 PRO A O 1
ATOM 665 N N . VAL A 1 85 ? 26.195 -14.737 -28.094 1.00 69.75 85 VAL A N 1
ATOM 666 C CA . VAL A 1 85 ? 26.595 -13.404 -27.648 1.00 69.75 85 VAL A CA 1
ATOM 667 C C . VAL A 1 85 ? 27.731 -12.998 -28.576 1.00 69.75 85 VAL A C 1
ATOM 669 O O . VAL A 1 85 ? 28.847 -13.507 -28.469 1.00 69.75 85 VAL A O 1
ATOM 672 N N . VAL A 1 86 ? 27.415 -12.181 -29.578 1.00 57.56 86 VAL A N 1
ATOM 673 C CA . VAL A 1 86 ? 28.435 -11.540 -30.391 1.00 57.56 86 VAL A CA 1
ATOM 674 C C . VAL A 1 86 ? 29.169 -10.663 -29.395 1.00 57.56 86 VAL A C 1
ATOM 676 O O . VAL A 1 86 ? 28.571 -9.756 -28.823 1.00 57.56 86 VAL A O 1
ATOM 679 N N . ALA A 1 87 ? 30.436 -10.981 -29.141 1.00 54.28 87 ALA A N 1
ATOM 680 C CA . ALA A 1 87 ? 31.366 -10.030 -28.565 1.00 54.28 87 ALA A CA 1
ATOM 681 C C . ALA A 1 87 ? 31.590 -8.937 -29.622 1.00 54.28 87 ALA A C 1
ATOM 683 O O . ALA A 1 87 ? 32.651 -8.845 -30.231 1.00 54.28 87 ALA A O 1
ATOM 684 N N . GLU A 1 88 ? 30.540 -8.164 -29.915 1.00 52.59 88 GLU A N 1
ATOM 685 C CA . GLU A 1 88 ? 30.742 -6.754 -30.191 1.00 52.59 88 GLU A CA 1
ATOM 686 C C . GLU A 1 88 ? 31.527 -6.265 -28.991 1.00 52.59 88 GLU A C 1
ATOM 688 O O . GLU A 1 88 ? 31.175 -6.666 -27.872 1.00 52.59 88 GLU A O 1
ATOM 693 N N . ASP A 1 89 ? 32.641 -5.568 -29.262 1.00 45.94 89 ASP A N 1
ATOM 694 C CA . ASP A 1 89 ? 33.487 -4.909 -28.270 1.00 45.94 89 ASP A CA 1
ATOM 695 C C . ASP A 1 89 ? 32.656 -4.700 -27.040 1.00 45.94 89 ASP A C 1
ATOM 697 O O . ASP A 1 89 ? 31.672 -3.966 -27.131 1.00 45.94 89 ASP A O 1
ATOM 701 N N . ASN A 1 90 ? 32.982 -5.447 -25.978 1.00 43.16 90 ASN A N 1
ATOM 702 C CA . ASN A 1 90 ? 32.409 -5.237 -24.670 1.00 43.16 90 ASN A CA 1
ATOM 703 C C . ASN A 1 90 ? 32.343 -3.715 -24.575 1.00 43.16 90 ASN A C 1
ATOM 705 O O . ASN A 1 90 ? 33.418 -3.106 -24.471 1.00 43.16 90 ASN A O 1
ATOM 709 N N . PRO A 1 91 ? 31.155 -3.058 -24.642 1.00 47.66 91 PRO A N 1
ATOM 710 C CA . PRO A 1 91 ? 31.103 -1.853 -23.878 1.00 47.66 91 PRO A CA 1
ATOM 711 C C . PRO A 1 91 ? 31.559 -2.415 -22.542 1.00 47.66 91 PRO A C 1
ATOM 713 O O . PRO A 1 91 ? 31.012 -3.407 -22.043 1.00 47.66 91 PRO A O 1
ATOM 716 N N . GLU A 1 92 ? 32.667 -1.904 -22.023 1.00 47.34 92 GLU A N 1
ATOM 717 C CA . GLU A 1 92 ? 32.694 -1.704 -20.601 1.00 47.34 92 GLU A CA 1
ATOM 718 C C . GLU A 1 92 ? 31.333 -1.049 -20.364 1.00 47.34 92 GLU A C 1
ATOM 720 O O . GLU A 1 92 ? 31.132 0.140 -20.604 1.00 47.34 92 GLU A O 1
ATOM 725 N N . ILE A 1 93 ? 30.324 -1.895 -20.092 1.00 49.09 93 ILE A N 1
ATOM 726 C CA . ILE A 1 93 ? 29.194 -1.561 -19.284 1.00 49.09 93 ILE A CA 1
ATOM 727 C C . ILE A 1 93 ? 29.999 -1.125 -18.102 1.00 49.09 93 ILE A C 1
ATOM 729 O O . ILE A 1 93 ? 30.586 -1.946 -17.390 1.00 49.09 93 ILE A O 1
ATOM 733 N N . ASP A 1 94 ? 30.210 0.183 -18.069 1.00 44.88 94 ASP A N 1
ATOM 734 C CA . ASP A 1 94 ? 30.600 0.888 -16.903 1.00 44.88 94 ASP A CA 1
ATOM 735 C C . ASP A 1 94 ? 29.474 0.465 -15.981 1.00 44.88 94 ASP A C 1
ATOM 737 O O . ASP A 1 94 ? 28.380 1.029 -15.956 1.00 44.88 94 ASP A O 1
ATOM 741 N N . SER A 1 95 ? 29.694 -0.663 -15.305 1.00 48.38 95 SER A N 1
ATOM 742 C CA . SER A 1 95 ? 29.016 -1.051 -14.106 1.00 48.38 95 SER A CA 1
ATOM 743 C C . SER A 1 95 ? 29.541 -0.037 -13.110 1.00 48.38 95 SER A C 1
ATOM 745 O O . SER A 1 95 ? 30.255 -0.363 -12.166 1.00 48.38 95 SER A O 1
ATOM 747 N N . THR A 1 96 ? 29.215 1.231 -13.369 1.00 46.59 96 THR A N 1
ATOM 748 C CA . THR A 1 96 ? 28.844 2.184 -12.373 1.00 46.59 96 THR A CA 1
ATOM 749 C C . THR A 1 96 ? 27.808 1.406 -11.599 1.00 46.59 96 THR A C 1
ATOM 751 O O . THR A 1 96 ? 26.667 1.245 -12.023 1.00 46.59 96 THR A O 1
ATOM 754 N N . ILE A 1 97 ? 28.283 0.743 -10.550 1.00 53.31 97 ILE A N 1
ATOM 755 C CA . ILE A 1 97 ? 27.456 0.121 -9.542 1.00 53.31 97 ILE A CA 1
ATOM 756 C C . ILE A 1 97 ? 26.614 1.297 -9.075 1.00 53.31 97 ILE A C 1
ATOM 758 O O . ILE A 1 97 ? 27.114 2.167 -8.362 1.00 53.31 97 ILE A O 1
ATOM 762 N N . ILE A 1 98 ? 25.400 1.415 -9.613 1.00 56.91 98 ILE A N 1
ATOM 763 C CA . ILE A 1 98 ? 24.471 2.454 -9.207 1.00 56.91 98 ILE A CA 1
ATOM 764 C C . ILE A 1 98 ? 24.159 2.071 -7.772 1.00 56.91 98 ILE A C 1
ATOM 766 O O . ILE A 1 98 ? 23.445 1.105 -7.511 1.00 56.91 98 ILE A O 1
ATOM 770 N N . GLU A 1 99 ? 24.827 2.745 -6.842 1.00 64.25 99 GLU A N 1
ATOM 771 C CA . GLU A 1 99 ? 24.698 2.487 -5.422 1.00 64.25 99 GLU A CA 1
ATOM 772 C C . GLU A 1 99 ? 23.249 2.791 -5.042 1.00 64.25 99 GLU A C 1
ATOM 774 O O . GLU A 1 99 ? 22.834 3.948 -4.937 1.00 64.25 99 GLU A O 1
ATOM 779 N N . VAL A 1 100 ? 22.447 1.735 -4.907 1.00 64.88 100 VAL A N 1
ATOM 780 C CA . VAL A 1 100 ? 21.051 1.858 -4.507 1.00 64.88 100 VAL A CA 1
ATOM 781 C C . VAL A 1 100 ? 21.034 2.452 -3.101 1.00 64.88 100 VAL A C 1
ATOM 783 O O . VAL A 1 100 ? 21.547 1.874 -2.141 1.00 64.88 100 VAL A O 1
ATOM 786 N N . LYS A 1 101 ? 20.465 3.649 -2.960 1.00 78.88 101 LYS A N 1
ATOM 787 C CA . LYS A 1 101 ? 20.329 4.285 -1.648 1.00 78.88 101 LYS A CA 1
ATOM 788 C C . LYS A 1 101 ? 19.359 3.462 -0.786 1.00 78.88 101 LYS A C 1
ATOM 790 O O . LYS A 1 101 ? 18.331 3.019 -1.303 1.00 78.88 101 LYS A O 1
ATOM 795 N N . PRO A 1 102 ? 19.624 3.299 0.524 1.00 83.81 102 PRO A N 1
ATOM 796 C CA . PRO A 1 102 ? 18.720 2.576 1.414 1.00 83.81 102 PRO A CA 1
ATOM 797 C C . PRO A 1 102 ? 17.339 3.242 1.448 1.00 83.81 102 PRO A C 1
ATOM 799 O O . PRO A 1 102 ? 17.242 4.474 1.492 1.00 83.81 102 PRO A O 1
ATOM 802 N N . LEU A 1 103 ? 16.283 2.424 1.455 1.00 87.81 103 LEU A N 1
ATOM 803 C CA . LEU A 1 103 ? 14.897 2.885 1.477 1.00 87.81 103 LEU A CA 1
ATOM 804 C C . LEU A 1 103 ? 14.604 3.689 2.751 1.00 87.81 103 LEU A C 1
ATOM 806 O O . LEU A 1 103 ? 14.762 3.198 3.869 1.00 87.81 103 LEU A O 1
ATOM 810 N N . LYS A 1 104 ? 14.138 4.925 2.576 1.00 90.88 104 LYS A N 1
ATOM 811 C CA . LYS A 1 104 ? 13.685 5.819 3.654 1.00 90.88 104 LYS A CA 1
ATOM 812 C C . LYS A 1 104 ? 12.248 6.248 3.395 1.00 90.88 104 LYS A C 1
ATOM 814 O O . LYS A 1 104 ? 11.980 7.408 3.104 1.00 90.88 104 LYS A O 1
ATOM 819 N N . ALA A 1 105 ? 11.336 5.296 3.503 1.00 90.94 105 ALA A N 1
ATOM 820 C CA . ALA A 1 105 ? 9.909 5.527 3.352 1.00 90.94 105 ALA A CA 1
ATOM 821 C C . ALA A 1 105 ? 9.158 5.023 4.584 1.00 90.94 105 ALA A C 1
ATOM 823 O O . ALA A 1 105 ? 9.625 4.144 5.310 1.00 90.94 105 ALA A O 1
ATOM 824 N N . GLN A 1 106 ? 7.978 5.586 4.817 1.00 92.12 106 GLN A N 1
ATOM 825 C CA . GLN A 1 106 ? 7.117 5.228 5.935 1.00 92.12 106 GLN A CA 1
ATOM 826 C C . GLN A 1 106 ? 5.714 4.907 5.436 1.00 92.12 106 GLN A C 1
ATOM 828 O O . GLN A 1 106 ? 5.085 5.715 4.756 1.00 92.12 106 GLN A O 1
ATOM 833 N N . VAL A 1 107 ? 5.214 3.716 5.770 1.00 93.94 107 VAL A N 1
ATOM 834 C CA . VAL A 1 107 ? 3.886 3.268 5.342 1.00 93.94 107 VAL A CA 1
ATOM 835 C C . VAL A 1 107 ? 2.826 3.898 6.241 1.00 93.94 107 VAL A C 1
ATOM 837 O O . VAL A 1 107 ? 2.764 3.617 7.437 1.00 93.94 107 VAL A O 1
ATOM 840 N N . THR A 1 108 ? 1.978 4.737 5.648 1.00 93.19 108 THR A N 1
ATOM 841 C CA . THR A 1 108 ? 0.931 5.492 6.361 1.00 93.19 108 THR A CA 1
ATOM 842 C C . THR A 1 108 ? -0.444 4.844 6.247 1.00 93.19 108 THR A C 1
ATOM 844 O O . THR A 1 108 ? -1.241 4.914 7.180 1.00 93.19 108 THR A O 1
ATOM 847 N N . SER A 1 109 ? -0.742 4.204 5.114 1.00 91.62 109 SER A N 1
ATOM 848 C CA . SER A 1 109 ? -2.016 3.524 4.886 1.00 91.62 109 SER A CA 1
ATOM 849 C C . SER A 1 109 ? -1.858 2.379 3.895 1.00 91.62 109 SER A C 1
ATOM 851 O O . SER A 1 109 ? -1.003 2.412 3.011 1.00 91.62 109 SER A O 1
ATOM 853 N N . ILE A 1 110 ? -2.709 1.366 4.038 1.00 94.12 110 ILE A N 1
ATOM 854 C CA . ILE A 1 110 ? -2.795 0.223 3.133 1.00 94.12 110 ILE A CA 1
ATOM 855 C C . ILE A 1 110 ? -4.263 0.033 2.759 1.00 94.12 110 ILE A C 1
ATOM 857 O O . ILE A 1 110 ? -5.122 -0.111 3.630 1.00 94.12 110 ILE A O 1
ATOM 861 N N . ILE A 1 111 ? -4.546 0.012 1.458 1.00 93.94 111 ILE A N 1
ATOM 862 C CA . ILE A 1 111 ? -5.895 -0.125 0.909 1.00 93.94 111 ILE A CA 1
ATOM 863 C C . ILE A 1 111 ? -5.941 -1.409 0.081 1.00 93.94 111 ILE A C 1
ATOM 865 O O . ILE A 1 111 ? -5.319 -1.512 -0.974 1.00 93.94 111 ILE A O 1
ATOM 869 N N . ILE A 1 112 ? -6.695 -2.399 0.557 1.00 93.94 112 ILE A N 1
ATOM 870 C CA . ILE A 1 112 ? -6.872 -3.690 -0.121 1.00 93.94 112 ILE A CA 1
ATOM 871 C C . ILE A 1 112 ? -8.299 -3.753 -0.667 1.00 93.94 112 ILE A C 1
ATOM 873 O O . ILE A 1 112 ? -9.260 -3.776 0.099 1.00 93.94 112 ILE A O 1
ATOM 877 N N . THR A 1 113 ? -8.425 -3.796 -1.992 1.00 93.88 113 THR A N 1
ATOM 878 C CA . THR A 1 113 ? -9.688 -4.017 -2.720 1.00 93.88 113 THR A CA 1
ATOM 879 C C . THR A 1 113 ? -9.712 -5.446 -3.280 1.00 93.88 113 THR A C 1
ATOM 881 O O . THR A 1 113 ? -8.689 -6.128 -3.274 1.00 93.88 113 THR A O 1
ATOM 884 N N . SER A 1 114 ? -10.853 -5.926 -3.790 1.00 92.62 114 SER A N 1
ATOM 885 C CA . SER A 1 114 ? -10.964 -7.267 -4.393 1.00 92.62 114 SER A CA 1
ATOM 886 C C . SER A 1 114 ? -9.985 -7.508 -5.550 1.00 92.62 114 SER A C 1
ATOM 888 O O . SER A 1 114 ? -9.524 -8.631 -5.722 1.00 92.62 114 SER A O 1
ATOM 890 N N . ASN A 1 115 ? -9.671 -6.462 -6.325 1.00 91.19 115 ASN A N 1
ATOM 891 C CA . ASN A 1 115 ? -8.908 -6.581 -7.573 1.00 91.19 115 ASN A CA 1
ATOM 892 C C . ASN A 1 115 ? -7.512 -5.936 -7.507 1.00 91.19 115 ASN A C 1
ATOM 894 O O . ASN A 1 115 ? -6.691 -6.198 -8.379 1.00 91.19 115 ASN A O 1
ATOM 898 N N . SER A 1 116 ? -7.247 -5.084 -6.509 1.00 92.50 116 SER A N 1
ATOM 899 C CA . SER A 1 116 ? -6.017 -4.284 -6.424 1.00 92.50 116 SER A CA 1
ATOM 900 C C . SER A 1 116 ? -5.630 -3.997 -4.976 1.00 92.50 116 SER A C 1
ATOM 902 O O . SER A 1 116 ? -6.495 -3.841 -4.110 1.00 92.50 116 SER A O 1
ATOM 904 N N . ARG A 1 117 ? -4.324 -3.858 -4.736 1.00 94.88 117 ARG A N 1
ATOM 905 C CA . ARG A 1 117 ? -3.751 -3.415 -3.463 1.00 94.88 117 ARG A CA 1
ATOM 906 C C . ARG A 1 117 ? -2.957 -2.136 -3.687 1.00 94.88 117 ARG A C 1
ATOM 908 O O . ARG A 1 117 ? -2.200 -2.045 -4.652 1.00 94.88 117 ARG A O 1
ATOM 915 N N . TYR A 1 118 ? -3.154 -1.175 -2.797 1.00 94.75 118 TYR A N 1
ATOM 916 C CA . TYR A 1 118 ? -2.482 0.116 -2.816 1.00 94.75 118 TYR A CA 1
ATOM 917 C C . TYR A 1 118 ? -1.831 0.373 -1.463 1.00 94.75 118 TYR A C 1
ATOM 919 O O . TYR A 1 118 ? -2.375 0.007 -0.416 1.00 94.75 118 TYR A O 1
ATOM 927 N N . VAL A 1 119 ? -0.688 1.039 -1.491 1.00 94.94 119 VAL A N 1
ATOM 928 C CA . VAL A 1 119 ? 0.008 1.536 -0.312 1.00 94.94 119 VAL A CA 1
ATOM 929 C C . VAL A 1 119 ? 0.143 3.046 -0.428 1.00 94.94 119 VAL A C 1
ATOM 931 O O . VAL A 1 119 ? 0.520 3.563 -1.475 1.00 94.94 119 VAL A O 1
ATOM 934 N N . MET A 1 120 ? -0.167 3.755 0.653 1.00 93.69 120 MET A N 1
ATOM 935 C CA . MET A 1 120 ? 0.198 5.157 0.796 1.00 93.69 120 MET A CA 1
ATOM 936 C C . MET A 1 120 ? 1.456 5.240 1.646 1.00 93.69 120 MET A C 1
ATOM 938 O O . MET A 1 120 ? 1.466 4.827 2.814 1.00 93.69 120 MET A O 1
ATOM 942 N N . ILE A 1 121 ? 2.507 5.795 1.068 1.00 93.19 121 ILE A N 1
ATOM 943 C CA . ILE A 1 121 ? 3.786 6.000 1.732 1.00 93.19 121 ILE A CA 1
ATOM 944 C C . ILE A 1 121 ? 4.080 7.489 1.867 1.00 93.19 121 ILE A C 1
ATOM 946 O O . ILE A 1 121 ? 3.642 8.306 1.062 1.00 93.19 121 ILE A O 1
ATOM 950 N N . GLN A 1 122 ? 4.827 7.824 2.905 1.00 92.31 122 GLN A N 1
ATOM 951 C CA . GLN A 1 122 ? 5.477 9.109 3.077 1.00 92.31 122 GLN A CA 1
ATOM 952 C C . GLN A 1 122 ? 6.964 8.883 2.797 1.00 92.31 122 GLN A C 1
ATOM 954 O O . GLN A 1 122 ? 7.625 8.165 3.554 1.00 92.31 122 GLN A O 1
ATOM 959 N N . ASP A 1 123 ? 7.481 9.448 1.710 1.00 91.88 123 ASP A N 1
ATOM 960 C CA . ASP A 1 123 ? 8.923 9.445 1.461 1.00 91.88 123 ASP A CA 1
ATOM 961 C C . ASP A 1 123 ? 9.583 10.448 2.419 1.00 91.88 123 ASP A C 1
ATOM 963 O O . ASP A 1 123 ? 9.139 11.588 2.548 1.00 91.88 123 ASP A O 1
ATOM 967 N N . GLN A 1 124 ? 10.616 10.017 3.144 1.00 90.00 124 GLN A N 1
ATOM 968 C CA . GLN A 1 124 ? 11.335 10.863 4.099 1.00 90.00 124 GLN A CA 1
ATOM 969 C C . GLN A 1 124 ? 12.402 11.739 3.424 1.00 90.00 124 GLN A C 1
ATOM 971 O O . GLN A 1 124 ? 12.937 12.634 4.079 1.00 90.00 124 GLN A O 1
ATOM 976 N N . ILE A 1 125 ? 12.734 11.486 2.151 1.00 87.50 125 ILE A N 1
ATOM 977 C CA . ILE A 1 125 ? 13.661 12.309 1.364 1.00 87.50 125 ILE A CA 1
ATOM 978 C C . ILE A 1 125 ? 12.918 13.494 0.746 1.00 87.50 125 ILE A C 1
ATOM 980 O O . ILE A 1 125 ? 13.262 14.637 1.042 1.00 87.50 125 ILE A O 1
ATOM 984 N N . SER A 1 126 ? 11.888 13.238 -0.065 1.00 86.19 126 SER A N 1
ATOM 985 C CA . SER A 1 126 ? 11.071 14.299 -0.678 1.00 86.19 126 SER A CA 1
ATOM 986 C C . SER A 1 126 ? 10.059 14.928 0.288 1.00 86.19 126 SER A C 1
ATOM 988 O O . SER A 1 126 ? 9.604 16.047 0.067 1.00 86.19 126 SER A O 1
ATOM 990 N N . ASN A 1 127 ? 9.723 14.241 1.386 1.00 87.12 127 ASN A N 1
ATOM 991 C CA . ASN A 1 127 ? 8.630 14.612 2.288 1.00 87.12 127 ASN A CA 1
ATOM 992 C C . ASN A 1 127 ? 7.258 14.684 1.586 1.00 87.12 127 ASN A C 1
ATOM 994 O O . ASN A 1 127 ? 6.335 15.353 2.063 1.00 87.12 127 ASN A O 1
ATOM 998 N N . GLU A 1 128 ? 7.090 13.932 0.499 1.00 88.62 128 GLU A N 1
ATOM 999 C CA . GLU A 1 128 ? 5.839 13.818 -0.245 1.00 88.62 128 GLU A CA 1
ATOM 1000 C C . GLU A 1 128 ? 5.080 12.530 0.098 1.00 88.62 128 GLU A C 1
ATOM 1002 O O . GLU A 1 128 ? 5.649 11.523 0.537 1.00 88.62 128 GLU A O 1
ATOM 1007 N N . ARG A 1 129 ? 3.753 12.575 -0.081 1.00 91.00 129 ARG A N 1
ATOM 1008 C CA . ARG A 1 129 ? 2.888 11.400 0.054 1.00 91.00 129 ARG A CA 1
ATOM 1009 C C . ARG A 1 129 ? 2.621 10.810 -1.312 1.00 91.00 129 ARG A C 1
ATOM 1011 O O . ARG A 1 129 ? 2.015 11.462 -2.155 1.00 91.00 129 ARG A O 1
ATOM 1018 N N . LEU A 1 130 ? 2.984 9.549 -1.467 1.00 91.75 130 LEU A N 1
ATOM 1019 C CA . LEU A 1 130 ? 2.860 8.811 -2.712 1.00 91.75 130 LEU A CA 1
ATOM 1020 C C . LEU A 1 130 ? 1.888 7.653 -2.508 1.00 91.75 130 LEU A C 1
ATOM 1022 O O . LEU A 1 130 ? 1.879 7.010 -1.455 1.00 91.75 130 LEU A O 1
ATOM 1026 N N . THR A 1 131 ? 1.054 7.393 -3.512 1.00 94.00 131 THR A N 1
ATOM 1027 C CA . THR A 1 131 ? 0.163 6.227 -3.528 1.00 94.00 131 THR A CA 1
ATOM 1028 C C . THR A 1 131 ? 0.634 5.281 -4.614 1.00 94.00 131 THR A C 1
ATOM 1030 O O . THR A 1 131 ? 0.544 5.604 -5.792 1.00 94.00 131 THR A O 1
ATOM 1033 N N . LEU A 1 132 ? 1.120 4.111 -4.213 1.00 93.75 132 LEU A N 1
ATOM 1034 C CA . LEU A 1 132 ? 1.706 3.129 -5.116 1.00 93.75 132 LEU A CA 1
ATOM 1035 C C . LEU A 1 132 ? 0.852 1.867 -5.156 1.00 93.75 132 LEU A C 1
ATOM 1037 O O . LEU A 1 132 ? 0.275 1.444 -4.149 1.00 93.75 132 LEU A O 1
ATOM 1041 N N . LYS A 1 133 ? 0.777 1.254 -6.334 1.00 94.94 133 LYS A N 1
ATOM 1042 C CA . LYS A 1 133 ? 0.221 -0.087 -6.522 1.00 94.94 133 LYS A CA 1
ATOM 1043 C C . LYS A 1 133 ? 1.348 -1.117 -6.428 1.00 94.94 133 LYS A C 1
ATOM 1045 O O . LYS A 1 133 ? 2.504 -0.809 -6.698 1.00 94.94 133 LYS A O 1
ATOM 1050 N N . GLU A 1 134 ? 0.999 -2.351 -6.086 1.00 93.56 134 GLU A N 1
ATOM 1051 C CA . GLU A 1 134 ? 1.892 -3.503 -6.251 1.00 93.56 134 GLU A CA 1
ATOM 1052 C C . GLU A 1 134 ? 2.490 -3.536 -7.673 1.00 93.56 134 GLU A C 1
ATOM 1054 O O . GLU A 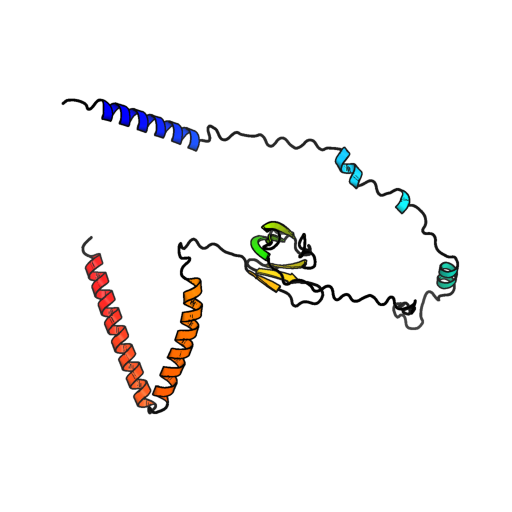1 134 ? 1.765 -3.379 -8.661 1.00 93.56 134 GLU A O 1
ATOM 1059 N N . GLY A 1 135 ? 3.812 -3.678 -7.754 1.00 92.44 135 GLY A N 1
ATOM 1060 C CA . GLY A 1 135 ? 4.615 -3.629 -8.975 1.00 92.44 135 GLY A CA 1
ATOM 1061 C C . GLY A 1 135 ? 5.069 -2.234 -9.423 1.00 92.44 135 GLY A C 1
ATOM 1062 O O . GLY A 1 135 ? 5.829 -2.145 -10.383 1.00 92.44 135 GLY A O 1
ATOM 1063 N N . MET A 1 136 ? 4.631 -1.146 -8.777 1.00 92.19 136 MET A N 1
ATOM 1064 C CA . MET A 1 136 ? 5.079 0.206 -9.138 1.00 92.19 136 MET A CA 1
ATOM 1065 C C . MET A 1 136 ? 6.402 0.575 -8.451 1.00 92.19 136 MET A C 1
ATOM 1067 O O . MET A 1 136 ? 6.579 0.255 -7.269 1.00 92.19 136 MET A O 1
ATOM 1071 N N . PRO A 1 137 ? 7.315 1.267 -9.157 1.00 92.06 137 PRO A N 1
ATOM 1072 C CA . PRO A 1 137 ? 8.475 1.889 -8.537 1.00 92.06 137 PRO A CA 1
ATOM 1073 C C . PRO A 1 137 ? 8.058 3.081 -7.670 1.00 92.06 137 PRO A C 1
ATOM 1075 O O . PRO A 1 137 ? 7.020 3.705 -7.897 1.00 92.06 137 PRO A O 1
ATOM 1078 N N . LEU A 1 138 ? 8.886 3.406 -6.681 1.00 89.88 138 LEU A N 1
ATOM 1079 C CA . LEU A 1 138 ? 8.841 4.695 -6.005 1.00 89.88 138 LEU A CA 1
ATOM 1080 C C . LEU A 1 138 ? 9.119 5.830 -7.004 1.00 89.88 138 LEU A C 1
ATOM 1082 O O . LEU A 1 138 ? 9.768 5.648 -8.031 1.00 89.88 138 LEU A O 1
ATOM 1086 N N . GLU A 1 139 ? 8.637 7.023 -6.690 1.00 85.50 139 GLU A N 1
ATOM 1087 C CA . GLU A 1 139 ? 8.968 8.222 -7.456 1.00 85.50 139 GLU A CA 1
ATOM 1088 C C . GLU A 1 139 ? 10.205 8.913 -6.848 1.00 85.50 139 GLU A C 1
ATOM 1090 O O . GLU A 1 139 ? 10.551 8.709 -5.681 1.00 85.50 139 GLU A O 1
ATOM 1095 N N . GLY A 1 140 ? 10.904 9.725 -7.645 1.00 83.81 140 GLY A N 1
ATOM 1096 C CA . GLY A 1 140 ? 12.036 10.535 -7.183 1.00 83.81 140 GLY A CA 1
ATOM 1097 C C . GLY A 1 140 ? 13.357 9.774 -7.010 1.00 83.81 140 GLY A C 1
ATOM 1098 O O . GLY A 1 140 ? 13.661 8.826 -7.733 1.00 83.81 140 GLY A O 1
ATOM 1099 N N . GLU A 1 141 ? 14.186 10.212 -6.054 1.00 81.25 141 GLU A N 1
ATOM 1100 C CA . GLU A 1 141 ? 15.548 9.681 -5.847 1.00 81.25 141 GLU A CA 1
ATOM 1101 C C . GLU A 1 141 ? 15.590 8.207 -5.411 1.00 81.25 141 GLU A C 1
ATOM 1103 O O . GLU A 1 141 ? 16.642 7.570 -5.484 1.00 81.25 141 GLU A O 1
ATOM 1108 N N . GLN A 1 142 ? 14.465 7.673 -4.931 1.00 83.12 142 GLN A N 1
ATOM 1109 C CA . GLN A 1 142 ? 14.321 6.283 -4.499 1.00 83.12 142 GLN A CA 1
ATOM 1110 C C . GLN A 1 142 ? 13.632 5.405 -5.547 1.00 83.12 142 GLN A C 1
ATOM 1112 O O . GLN A 1 142 ? 13.255 4.282 -5.227 1.00 83.12 142 GLN A O 1
ATOM 1117 N N . GLY A 1 143 ? 13.499 5.861 -6.797 1.00 85.31 143 GLY A N 1
ATOM 1118 C CA . GLY A 1 143 ? 12.744 5.132 -7.821 1.00 85.31 143 GLY A CA 1
ATOM 1119 C C . GLY A 1 143 ? 13.309 3.784 -8.272 1.00 85.31 143 GLY A C 1
ATOM 1120 O O . GLY A 1 143 ? 12.665 3.076 -9.037 1.00 85.31 143 GLY A O 1
ATOM 1121 N N . MET A 1 144 ? 14.471 3.383 -7.752 1.00 87.31 144 MET A N 1
ATOM 1122 C CA . MET A 1 144 ? 15.006 2.023 -7.908 1.00 87.31 144 MET A CA 1
ATOM 1123 C C . MET A 1 144 ? 14.280 0.986 -7.035 1.00 87.31 144 MET A C 1
ATOM 1125 O O . MET A 1 144 ? 14.446 -0.214 -7.238 1.00 87.31 144 MET A O 1
ATOM 1129 N N . TRP A 1 145 ? 13.501 1.434 -6.049 1.00 91.50 145 TRP A N 1
ATOM 1130 C CA . TRP A 1 145 ? 12.716 0.572 -5.175 1.00 91.50 145 TRP A CA 1
ATOM 1131 C C . TRP A 1 145 ? 11.328 0.344 -5.759 1.00 91.50 145 TRP A C 1
ATOM 1133 O O . TRP A 1 145 ? 10.591 1.292 -6.017 1.00 91.50 145 TRP A O 1
ATOM 1143 N N . VAL A 1 146 ? 10.949 -0.918 -5.910 1.00 93.12 146 VAL A N 1
ATOM 1144 C CA . VAL A 1 146 ? 9.656 -1.352 -6.439 1.00 93.12 146 VAL A CA 1
ATOM 1145 C C . VAL A 1 146 ? 8.850 -2.019 -5.336 1.00 93.12 146 VAL A C 1
ATOM 1147 O O . VAL A 1 146 ? 9.387 -2.767 -4.517 1.00 93.12 146 VAL A O 1
ATOM 1150 N N . VAL A 1 147 ? 7.545 -1.753 -5.308 1.00 94.25 147 VAL A N 1
ATOM 1151 C CA . VAL A 1 147 ? 6.618 -2.445 -4.409 1.00 94.25 147 VAL A CA 1
ATOM 1152 C C . VAL A 1 147 ? 6.456 -3.888 -4.886 1.00 94.25 147 VAL A C 1
ATOM 1154 O O . VAL A 1 147 ? 5.817 -4.123 -5.906 1.00 94.25 147 VAL A O 1
ATOM 1157 N N . ASP A 1 148 ? 7.001 -4.852 -4.151 1.00 94.50 148 ASP A N 1
ATOM 1158 C CA . ASP A 1 148 ? 6.909 -6.274 -4.497 1.00 94.50 148 ASP A CA 1
ATOM 1159 C C . ASP A 1 148 ? 5.570 -6.868 -4.049 1.00 94.50 148 ASP A C 1
ATOM 1161 O O . ASP A 1 148 ? 4.824 -7.411 -4.856 1.00 94.50 148 ASP A O 1
ATOM 1165 N N . SER A 1 149 ? 5.221 -6.706 -2.768 1.00 93.81 149 SER A N 1
ATOM 1166 C CA . SER A 1 149 ? 3.962 -7.224 -2.225 1.00 93.81 149 SER A CA 1
ATOM 1167 C C . SER A 1 149 ? 3.383 -6.348 -1.115 1.00 93.81 149 SER A C 1
ATOM 1169 O O . SER A 1 149 ? 4.095 -5.757 -0.299 1.00 93.81 149 SER A O 1
ATOM 1171 N N . ILE A 1 150 ? 2.048 -6.263 -1.083 1.00 94.75 150 ILE A N 1
ATOM 1172 C CA . ILE A 1 150 ? 1.288 -5.462 -0.113 1.00 94.75 150 ILE A CA 1
ATOM 1173 C C . ILE A 1 150 ? 0.413 -6.389 0.737 1.00 94.75 150 ILE A C 1
ATOM 1175 O O . ILE A 1 150 ? -0.550 -6.978 0.243 1.00 94.75 150 ILE A O 1
ATOM 1179 N N . ASP A 1 151 ? 0.690 -6.469 2.034 1.00 94.38 151 ASP A N 1
ATOM 1180 C CA . ASP A 1 151 ? -0.090 -7.213 3.027 1.00 94.38 151 ASP A CA 1
ATOM 1181 C C . ASP A 1 151 ? -0.889 -6.274 3.938 1.00 94.38 151 ASP A C 1
ATOM 1183 O O . ASP A 1 151 ? -0.721 -5.065 3.935 1.00 94.38 151 ASP A O 1
ATOM 1187 N N . LYS A 1 152 ? -1.757 -6.823 4.798 1.00 92.25 152 LYS A N 1
ATOM 1188 C CA . LYS A 1 152 ? -2.663 -6.026 5.655 1.00 92.25 152 LYS A CA 1
ATOM 1189 C C . LYS A 1 152 ? -1.964 -5.027 6.588 1.00 92.25 152 LYS A C 1
ATOM 1191 O O . LYS A 1 152 ? -2.602 -4.080 7.037 1.00 92.25 152 LYS A O 1
ATOM 1196 N N . ARG A 1 153 ? -0.711 -5.289 6.973 1.00 92.38 153 ARG A N 1
ATOM 1197 C CA . ARG A 1 153 ? 0.055 -4.481 7.945 1.00 92.38 153 ARG A CA 1
ATOM 1198 C C . ARG A 1 153 ? 1.523 -4.298 7.569 1.00 92.38 153 ARG A C 1
ATOM 1200 O O . ARG A 1 153 ? 2.260 -3.714 8.356 1.00 92.38 153 ARG A O 1
ATOM 1207 N N . LYS A 1 154 ? 1.945 -4.823 6.421 1.00 92.88 154 LYS A N 1
ATOM 1208 C CA . LYS A 1 154 ? 3.331 -4.771 5.964 1.00 92.88 154 LYS A CA 1
ATOM 1209 C C . LYS A 1 154 ? 3.378 -4.615 4.453 1.00 92.88 154 LYS A C 1
ATOM 1211 O O . LYS A 1 154 ? 2.458 -5.057 3.767 1.00 92.88 154 LYS A O 1
ATOM 1216 N N . VAL A 1 155 ? 4.441 -4.003 3.960 1.00 93.88 155 VAL A N 1
ATOM 1217 C CA . VAL A 1 155 ? 4.725 -3.852 2.535 1.00 93.88 155 VAL A CA 1
ATOM 1218 C C . VAL A 1 155 ? 6.181 -4.212 2.305 1.00 93.88 155 VAL A C 1
ATOM 1220 O O . VAL A 1 155 ? 7.047 -3.786 3.068 1.00 93.88 155 VAL A O 1
ATOM 1223 N N . ILE A 1 156 ? 6.431 -5.029 1.289 1.00 94.12 156 ILE A N 1
ATOM 1224 C CA . ILE A 1 156 ? 7.767 -5.484 0.917 1.00 94.12 156 ILE A CA 1
ATOM 1225 C C . ILE A 1 156 ? 8.208 -4.690 -0.305 1.00 94.12 156 ILE A C 1
ATOM 1227 O O . ILE A 1 156 ? 7.494 -4.632 -1.308 1.00 94.12 156 ILE A O 1
ATOM 1231 N N . PHE A 1 157 ? 9.381 -4.078 -0.203 1.00 93.50 157 PHE A N 1
ATOM 1232 C CA . PHE A 1 157 ? 10.029 -3.362 -1.290 1.00 93.50 157 PHE A CA 1
ATOM 1233 C C . PHE A 1 157 ? 11.246 -4.143 -1.765 1.00 93.50 157 PHE A C 1
ATOM 1235 O O . PHE A 1 157 ? 12.009 -4.667 -0.954 1.00 93.50 157 PHE A O 1
ATOM 1242 N N . ASN A 1 158 ? 11.434 -4.194 -3.078 1.00 93.19 158 ASN A N 1
ATOM 1243 C CA . ASN A 1 158 ? 12.568 -4.842 -3.715 1.00 93.19 158 ASN A CA 1
ATOM 1244 C C . ASN A 1 158 ? 13.320 -3.825 -4.578 1.00 93.19 158 ASN A C 1
ATOM 1246 O O . ASN A 1 158 ? 12.697 -3.005 -5.249 1.00 93.19 158 ASN A O 1
ATOM 1250 N N . ALA A 1 159 ? 14.645 -3.882 -4.568 1.00 89.38 159 ALA A N 1
ATOM 1251 C CA . ALA A 1 159 ? 15.495 -3.087 -5.441 1.00 89.38 159 ALA A CA 1
ATOM 1252 C C . ALA A 1 159 ? 16.573 -3.983 -6.045 1.00 89.38 159 ALA A C 1
ATOM 1254 O O . ALA A 1 159 ? 17.048 -4.929 -5.414 1.00 89.38 159 ALA A O 1
ATOM 1255 N N . GLU A 1 160 ? 16.963 -3.690 -7.280 1.00 82.31 160 GLU A N 1
ATOM 1256 C CA . GLU A 1 160 ? 17.964 -4.482 -7.987 1.00 82.31 160 GLU A CA 1
ATOM 1257 C C . GLU A 1 160 ? 19.311 -4.436 -7.244 1.00 82.31 160 GLU A C 1
ATOM 1259 O O . GLU A 1 160 ? 19.902 -3.375 -7.055 1.00 82.31 160 GLU A O 1
ATOM 1264 N N . GLY A 1 161 ? 19.781 -5.596 -6.775 1.00 76.94 161 GLY A N 1
ATOM 1265 C CA . GLY A 1 161 ? 21.053 -5.720 -6.056 1.00 76.94 161 GLY A CA 1
ATOM 1266 C C . GLY A 1 161 ? 20.998 -5.493 -4.538 1.00 76.94 161 GLY A C 1
ATOM 1267 O O . GLY A 1 161 ? 22.056 -5.508 -3.909 1.00 76.94 161 GLY A O 1
ATOM 1268 N N . GLN A 1 162 ? 19.816 -5.324 -3.930 1.00 82.06 162 GLN A N 1
ATOM 1269 C CA . GLN A 1 162 ? 19.655 -5.237 -2.468 1.00 82.06 162 GLN A CA 1
ATOM 1270 C C . GLN A 1 162 ? 18.703 -6.295 -1.903 1.00 82.06 162 GLN A C 1
ATOM 1272 O O . GLN A 1 162 ? 17.895 -6.881 -2.619 1.00 82.06 162 GLN A O 1
ATOM 1277 N N . GLU A 1 163 ? 18.823 -6.561 -0.597 1.00 84.94 163 GLU A N 1
ATOM 1278 C CA . GLU A 1 163 ? 17.870 -7.421 0.106 1.00 84.94 163 GLU A CA 1
ATOM 1279 C C . GLU A 1 163 ? 16.491 -6.742 0.190 1.00 84.94 163 GLU A C 1
ATOM 1281 O O . GLU A 1 163 ? 16.423 -5.521 0.373 1.00 84.94 163 GLU A O 1
ATOM 1286 N N . PRO A 1 164 ? 15.389 -7.510 0.098 1.00 88.50 164 PRO A N 1
ATOM 1287 C CA . PRO A 1 164 ? 14.047 -6.966 0.251 1.00 88.50 164 PRO A CA 1
ATOM 1288 C C . PRO A 1 164 ? 13.867 -6.269 1.604 1.00 88.50 164 PRO A C 1
ATOM 1290 O O . PRO A 1 164 ? 14.195 -6.827 2.653 1.00 88.50 164 PRO A O 1
ATOM 1293 N N . VAL A 1 165 ? 13.303 -5.062 1.587 1.00 91.31 165 VAL A N 1
ATOM 1294 C CA . VAL A 1 165 ? 13.042 -4.270 2.794 1.00 91.31 165 VAL A CA 1
ATOM 1295 C C . VAL A 1 165 ? 11.568 -4.377 3.159 1.00 91.31 165 VAL A C 1
ATOM 1297 O O . VAL A 1 165 ? 10.688 -3.988 2.390 1.00 91.31 165 VAL A O 1
ATOM 1300 N N . GLU A 1 166 ? 11.294 -4.887 4.360 1.00 92.19 166 GLU A N 1
ATOM 1301 C CA . GLU A 1 166 ? 9.943 -4.948 4.915 1.00 92.19 166 GLU A CA 1
ATOM 1302 C C . GLU A 1 166 ? 9.639 -3.680 5.726 1.00 92.19 166 GLU A C 1
ATOM 1304 O O . GLU A 1 166 ? 10.337 -3.359 6.691 1.00 92.19 166 GLU A O 1
ATOM 1309 N N . LEU A 1 167 ? 8.569 -2.969 5.362 1.00 91.75 167 LEU A N 1
ATOM 1310 C CA . LEU A 1 167 ? 8.064 -1.812 6.099 1.00 91.75 167 LEU A CA 1
ATOM 1311 C C . LEU A 1 167 ? 6.693 -2.117 6.709 1.00 91.75 167 LEU A C 1
ATOM 1313 O O . LEU A 1 167 ? 5.770 -2.556 6.021 1.00 91.75 167 LEU A O 1
ATOM 1317 N N . GLU A 1 168 ? 6.542 -1.859 8.008 1.00 92.81 168 GLU A N 1
ATOM 1318 C CA . GLU A 1 168 ? 5.276 -2.028 8.726 1.00 92.81 168 GLU A CA 1
ATOM 1319 C C . GLU A 1 168 ? 4.405 -0.765 8.654 1.00 92.81 168 GLU A C 1
ATOM 1321 O O . GLU A 1 168 ? 4.902 0.361 8.629 1.00 92.81 168 GLU A O 1
ATOM 1326 N N . LEU A 1 169 ? 3.083 -0.960 8.663 1.00 92.50 169 LEU A N 1
ATOM 1327 C CA . LEU A 1 169 ? 2.107 0.125 8.746 1.00 92.50 169 LEU A CA 1
ATOM 1328 C C . LEU A 1 169 ? 2.216 0.839 10.098 1.00 92.50 169 LEU A C 1
ATOM 1330 O O . LEU A 1 169 ? 1.978 0.233 11.15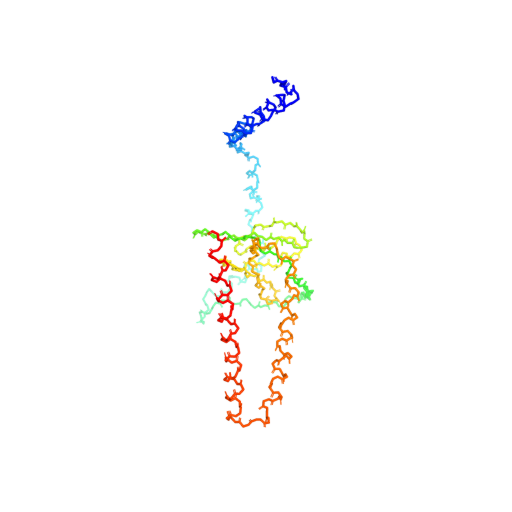1 1.00 92.50 169 LEU A O 1
ATOM 1334 N N . GLU A 1 170 ? 2.473 2.145 10.064 1.00 85.00 170 GLU A N 1
ATOM 1335 C CA . GLU A 1 170 ? 2.426 2.962 11.268 1.00 85.00 170 GLU A CA 1
ATOM 1336 C C . GLU A 1 170 ? 0.972 3.148 11.715 1.00 85.00 170 GLU A C 1
ATOM 1338 O O . GLU A 1 170 ? 0.160 3.806 11.067 1.00 85.00 170 GLU A O 1
ATOM 1343 N N . VAL A 1 171 ? 0.633 2.564 12.863 1.00 79.88 171 VAL A N 1
ATOM 1344 C CA . VAL A 1 171 ? -0.665 2.773 13.501 1.00 79.88 171 VAL A CA 1
ATOM 1345 C C . VAL A 1 171 ? -0.500 3.740 14.662 1.00 79.88 171 VAL A C 1
ATOM 1347 O O . VAL A 1 171 ? 0.091 3.412 15.691 1.00 79.88 171 VAL A O 1
ATOM 1350 N N . PHE A 1 172 ? -1.060 4.940 14.528 1.00 70.75 172 PHE A N 1
ATOM 1351 C CA . PHE A 1 172 ? -1.172 5.856 15.655 1.00 70.75 172 PHE A CA 1
ATOM 1352 C C . PHE A 1 172 ? -2.243 5.334 16.623 1.00 70.75 172 PHE A C 1
ATOM 1354 O O . PHE A 1 172 ? -3.418 5.697 16.562 1.00 70.75 172 PHE A O 1
ATOM 1361 N N . SER A 1 173 ? -1.857 4.431 17.525 1.00 62.16 173 SER A N 1
ATOM 1362 C CA . SER A 1 173 ? -2.684 4.094 18.680 1.00 62.16 173 SER A CA 1
ATOM 1363 C C . SER A 1 173 ? -2.627 5.295 19.618 1.00 62.16 173 SER A C 1
ATOM 1365 O O . SER A 1 173 ? -1.580 5.519 20.217 1.00 62.16 173 SER A O 1
ATOM 1367 N N . GLY A 1 174 ? -3.703 6.081 19.706 1.00 55.94 174 GLY A N 1
ATOM 1368 C CA . GLY A 1 174 ? -3.801 7.375 20.404 1.00 55.94 174 GLY A CA 1
ATOM 1369 C C . GLY A 1 174 ? -3.534 7.396 21.917 1.00 55.94 174 GLY A C 1
ATOM 1370 O O . GLY A 1 174 ? -4.143 8.177 22.644 1.00 55.94 174 GLY A O 1
ATOM 1371 N N . ALA A 1 175 ? -2.621 6.576 22.427 1.00 52.34 175 ALA A N 1
ATOM 1372 C CA . ALA A 1 175 ? -1.985 6.811 23.701 1.00 52.34 175 ALA A CA 1
ATOM 1373 C C . ALA A 1 175 ? -1.033 8.006 23.551 1.00 52.34 175 ALA A C 1
ATOM 1375 O O . ALA A 1 175 ? 0.039 7.904 22.957 1.00 52.34 175 ALA A O 1
ATOM 1376 N N . LEU A 1 176 ? -1.429 9.132 24.139 1.00 52.97 176 LEU A N 1
ATOM 1377 C CA . LEU A 1 176 ? -0.567 10.247 24.518 1.00 52.97 176 LEU A CA 1
ATOM 1378 C C . LEU A 1 176 ? 0.559 9.735 25.444 1.00 52.97 176 LEU A C 1
ATOM 1380 O O . LEU A 1 176 ? 0.489 9.891 26.653 1.00 52.97 176 LEU A O 1
ATOM 1384 N N . ASN A 1 177 ? 1.554 9.035 24.897 1.00 47.97 177 ASN A N 1
ATOM 1385 C CA . ASN A 1 177 ? 2.670 8.426 25.624 1.00 47.97 177 ASN A CA 1
ATOM 1386 C C . ASN A 1 177 ? 3.945 8.404 24.757 1.00 47.97 177 ASN A C 1
ATOM 1388 O O . ASN A 1 177 ? 4.708 7.436 24.762 1.00 47.97 177 ASN A O 1
ATOM 1392 N N . GLN A 1 178 ? 4.244 9.494 24.046 1.00 51.75 178 GLN A N 1
ATOM 1393 C CA . GLN A 1 178 ? 5.589 9.735 23.507 1.00 51.75 178 GLN A CA 1
ATOM 1394 C C . GLN A 1 178 ? 6.539 10.213 24.620 1.00 51.75 178 GLN A C 1
ATOM 1396 O O . GLN A 1 178 ? 7.039 11.327 24.644 1.00 51.75 178 GLN A O 1
ATOM 1401 N N . ALA A 1 179 ? 6.781 9.316 25.572 1.00 51.16 179 ALA A N 1
ATOM 1402 C CA . ALA A 1 179 ? 7.977 9.288 26.416 1.00 51.16 179 ALA A CA 1
ATOM 1403 C C . ALA A 1 179 ? 8.439 7.832 26.670 1.00 51.16 179 ALA A C 1
ATOM 1405 O O . ALA A 1 179 ? 9.225 7.564 27.579 1.00 51.16 179 ALA A O 1
ATOM 1406 N N . GLY A 1 180 ? 7.905 6.865 25.906 1.00 52.81 180 GLY A N 1
ATOM 1407 C CA . GLY A 1 180 ? 8.049 5.432 26.179 1.00 52.81 180 GLY A CA 1
ATOM 1408 C C . GLY A 1 180 ? 9.065 4.679 25.320 1.00 52.81 180 GLY A C 1
ATOM 1409 O O . GLY A 1 180 ? 9.626 3.693 25.800 1.00 52.81 180 GLY A O 1
ATOM 1410 N N . ASN A 1 181 ? 9.361 5.126 24.095 1.00 54.34 181 ASN A N 1
ATOM 1411 C CA . ASN A 1 181 ? 10.133 4.283 23.169 1.00 54.34 181 ASN A CA 1
ATOM 1412 C C . ASN A 1 181 ? 11.618 4.139 23.556 1.00 54.34 181 ASN A C 1
ATOM 1414 O O . ASN A 1 181 ? 12.185 3.069 23.353 1.00 54.34 181 ASN A O 1
ATOM 1418 N N . ASN A 1 182 ? 12.203 5.108 24.272 1.00 53.09 182 ASN A N 1
ATOM 1419 C CA . ASN A 1 182 ? 13.566 4.972 24.812 1.00 53.09 182 ASN A CA 1
ATOM 1420 C C . ASN A 1 182 ? 13.639 4.142 26.112 1.00 53.09 182 ASN A C 1
ATOM 1422 O O . ASN A 1 182 ? 14.709 3.658 26.478 1.00 53.09 182 ASN A O 1
ATOM 1426 N N . ARG A 1 183 ? 12.517 3.919 26.819 1.00 53.91 183 ARG A N 1
ATOM 1427 C CA . ARG A 1 183 ? 12.506 3.093 28.045 1.00 53.91 183 ARG A CA 1
ATOM 1428 C C . ARG A 1 183 ? 12.503 1.596 27.749 1.00 53.91 183 ARG A C 1
ATOM 1430 O O . ARG A 1 183 ? 13.030 0.841 28.557 1.00 53.91 183 ARG A O 1
ATOM 1437 N N . ASN A 1 184 ? 11.967 1.155 26.611 1.00 52.66 184 ASN A N 1
ATOM 1438 C CA . ASN A 1 184 ? 11.925 -0.274 26.279 1.00 52.66 184 ASN A CA 1
ATOM 1439 C C . ASN A 1 184 ? 13.280 -0.839 25.823 1.00 52.66 184 ASN A C 1
ATOM 1441 O O . ASN A 1 184 ? 13.554 -2.008 26.094 1.00 52.66 184 ASN A O 1
ATOM 1445 N N . GLN A 1 185 ? 14.160 -0.031 25.221 1.00 58.03 185 GLN A N 1
ATOM 1446 C CA . GLN A 1 185 ? 15.535 -0.464 24.928 1.00 58.03 185 GLN A CA 1
ATOM 1447 C C . GLN A 1 185 ? 16.384 -0.564 26.207 1.00 58.03 185 GLN A C 1
ATOM 1449 O O . GLN A 1 185 ? 17.041 -1.582 26.422 1.00 58.03 185 GLN A O 1
ATOM 1454 N N . ASN A 1 186 ? 16.268 0.407 27.123 1.00 53.38 186 ASN A N 1
ATOM 1455 C CA . ASN A 1 186 ? 16.938 0.335 28.427 1.00 53.38 186 ASN A CA 1
ATOM 1456 C C . ASN A 1 186 ? 16.364 -0.758 29.343 1.00 53.38 186 ASN A C 1
ATOM 1458 O O . ASN A 1 186 ? 17.122 -1.383 30.078 1.00 53.38 186 ASN A O 1
ATOM 1462 N N . ARG A 1 187 ? 15.057 -1.055 29.282 1.00 56.94 187 ARG A N 1
ATOM 1463 C CA . ARG A 1 187 ? 14.447 -2.134 30.078 1.00 56.94 187 ARG A CA 1
ATOM 1464 C C . ARG A 1 187 ? 14.882 -3.523 29.595 1.00 56.94 187 ARG A C 1
ATOM 1466 O O . ARG A 1 187 ? 15.192 -4.355 30.436 1.00 56.94 187 ARG A O 1
ATOM 1473 N N . LYS A 1 188 ? 15.029 -3.750 28.281 1.00 54.69 188 LYS A N 1
ATOM 1474 C CA . LYS A 1 188 ? 15.614 -5.001 27.750 1.00 54.69 188 LYS A CA 1
ATOM 1475 C C . LYS A 1 188 ? 17.094 -5.167 28.118 1.00 54.69 188 LYS A C 1
ATOM 1477 O O . LYS A 1 188 ? 17.530 -6.285 28.3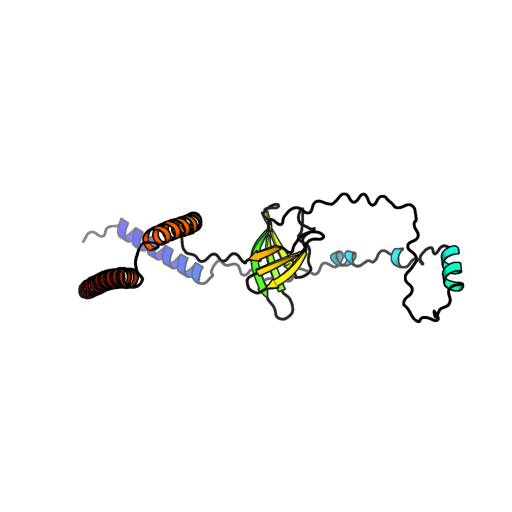77 1.00 54.69 188 LYS A O 1
ATOM 1482 N N . GLN A 1 189 ? 17.862 -4.076 28.194 1.00 56.22 189 GLN A N 1
ATOM 1483 C CA . GLN A 1 189 ? 19.257 -4.122 28.655 1.00 56.22 189 GLN A CA 1
ATOM 1484 C C . GLN A 1 189 ? 19.373 -4.305 30.179 1.00 56.22 189 GLN A C 1
ATOM 1486 O O . GLN A 1 189 ? 20.248 -5.042 30.631 1.00 56.22 189 GLN A O 1
ATOM 1491 N N . GLN A 1 190 ? 18.464 -3.727 30.972 1.00 55.59 190 GLN A N 1
ATOM 1492 C CA . GLN A 1 190 ? 18.415 -3.918 32.427 1.00 55.59 190 GLN A CA 1
ATOM 1493 C C . GLN A 1 190 ? 17.877 -5.298 32.833 1.00 55.59 190 GLN A C 1
ATOM 1495 O O . GLN A 1 190 ? 18.407 -5.890 33.768 1.00 55.59 190 GLN A O 1
ATOM 1500 N N . GLU A 1 191 ? 16.908 -5.870 32.112 1.00 54.16 191 GLU A N 1
ATOM 1501 C CA . GLU A 1 191 ? 16.456 -7.254 32.332 1.00 54.16 191 GLU A CA 1
ATOM 1502 C C . GLU A 1 191 ? 17.539 -8.275 31.950 1.00 54.16 191 GLU A C 1
ATOM 1504 O O . GLU A 1 191 ? 17.716 -9.266 32.655 1.00 54.16 191 GLU A O 1
ATOM 1509 N N . ALA A 1 192 ? 18.343 -8.009 30.913 1.00 54.22 192 ALA A N 1
ATOM 1510 C CA . ALA A 1 192 ? 19.486 -8.855 30.554 1.00 54.22 192 ALA A CA 1
ATOM 1511 C C . ALA A 1 192 ? 20.649 -8.779 31.568 1.00 54.22 192 ALA A C 1
ATOM 1513 O O . ALA A 1 192 ? 21.408 -9.740 31.709 1.00 54.22 192 ALA A O 1
ATOM 1514 N N . GLN A 1 193 ? 20.792 -7.661 32.289 1.00 54.66 193 GLN A N 1
ATOM 1515 C CA . GLN A 1 193 ? 21.788 -7.498 33.356 1.00 54.66 193 GLN A CA 1
ATOM 1516 C C . GLN A 1 193 ? 21.294 -8.066 34.700 1.00 54.66 193 GLN A C 1
ATOM 1518 O O . GLN A 1 193 ? 22.048 -8.771 35.367 1.00 54.66 193 GLN A O 1
ATOM 1523 N N . ALA A 1 194 ? 20.014 -7.885 35.043 1.00 52.22 194 ALA A N 1
ATOM 1524 C CA . ALA A 1 194 ? 19.397 -8.487 36.230 1.00 52.22 194 ALA A CA 1
ATOM 1525 C C . ALA A 1 194 ? 19.290 -10.021 36.122 1.00 52.22 194 ALA A C 1
ATOM 1527 O O . ALA A 1 194 ? 19.526 -10.732 37.099 1.00 52.22 194 ALA A O 1
ATOM 1528 N N . ALA A 1 195 ? 19.028 -10.553 34.922 1.00 52.81 195 ALA A N 1
ATOM 1529 C CA . ALA A 1 195 ? 19.058 -11.993 34.669 1.00 52.81 195 ALA A CA 1
ATOM 1530 C C . ALA A 1 195 ? 20.477 -12.585 34.771 1.00 52.81 195 ALA A C 1
ATOM 1532 O O . ALA A 1 195 ? 20.620 -13.739 35.156 1.00 52.81 195 ALA A O 1
ATOM 1533 N N . LYS A 1 196 ? 21.536 -11.811 34.487 1.00 51.69 196 LYS A N 1
ATOM 1534 C CA . LYS A 1 196 ? 22.924 -12.256 34.718 1.00 51.69 196 LYS A CA 1
ATOM 1535 C C . LYS A 1 196 ? 23.306 -12.251 36.201 1.00 51.69 196 LYS A C 1
ATOM 1537 O O . LYS A 1 196 ? 24.037 -13.139 36.620 1.00 51.69 196 LYS A O 1
ATOM 1542 N N . GLN A 1 197 ? 22.774 -11.321 36.997 1.00 51.25 197 GLN A N 1
ATOM 1543 C CA . GLN A 1 197 ? 23.018 -11.268 38.446 1.00 51.25 197 GLN A CA 1
ATOM 1544 C C . GLN A 1 197 ? 22.283 -12.366 39.233 1.00 51.25 197 GLN A C 1
ATOM 1546 O O . GLN A 1 197 ? 22.861 -12.924 40.159 1.00 51.25 197 GLN A O 1
ATOM 1551 N N . LEU A 1 198 ? 21.062 -12.742 38.836 1.00 52.97 198 LEU A N 1
ATOM 1552 C CA . LEU A 1 198 ? 20.334 -13.861 39.459 1.00 52.97 198 LEU A CA 1
ATOM 1553 C C . LEU A 1 198 ? 20.971 -15.228 39.151 1.00 52.97 198 LEU A C 1
ATOM 1555 O O . LEU A 1 198 ? 20.921 -16.134 39.974 1.00 52.97 198 LEU A O 1
ATOM 1559 N N . VAL A 1 199 ? 21.606 -15.374 37.983 1.00 53.66 199 VAL A N 1
ATOM 1560 C CA . VAL A 1 199 ? 22.245 -16.631 37.560 1.00 53.66 199 VAL A CA 1
ATOM 1561 C C . VAL A 1 199 ? 23.606 -16.857 38.230 1.00 53.66 199 VAL A C 1
ATOM 1563 O O . VAL A 1 199 ? 24.018 -18.007 38.349 1.00 53.66 199 VAL A O 1
ATOM 1566 N N . ASP A 1 200 ? 24.305 -15.817 38.694 1.00 51.47 200 ASP A N 1
ATOM 1567 C CA . ASP A 1 200 ? 25.553 -16.000 39.455 1.00 51.47 200 ASP A CA 1
ATOM 1568 C C . ASP A 1 200 ? 25.316 -16.317 40.939 1.00 51.47 200 ASP A C 1
ATOM 1570 O O . ASP A 1 200 ? 26.079 -17.093 41.514 1.00 51.47 200 ASP A O 1
ATOM 1574 N N . ASP A 1 201 ? 24.231 -15.819 41.537 1.00 53.53 201 ASP A N 1
ATOM 1575 C CA . ASP A 1 201 ? 23.879 -16.102 42.939 1.00 53.53 201 ASP A CA 1
ATOM 1576 C C . ASP A 1 201 ? 23.220 -17.493 43.114 1.00 53.53 201 ASP A C 1
ATOM 1578 O O . ASP A 1 201 ? 23.330 -18.130 44.163 1.00 53.53 201 ASP A O 1
ATOM 1582 N N . ASP A 1 202 ? 22.594 -18.019 42.051 1.00 54.81 202 ASP A N 1
ATOM 1583 C CA . ASP A 1 202 ? 21.966 -19.350 42.009 1.00 54.81 202 ASP A CA 1
ATOM 1584 C C . ASP A 1 202 ? 22.951 -20.508 41.741 1.00 54.81 202 ASP A C 1
ATOM 1586 O O . ASP A 1 202 ? 22.602 -21.673 41.946 1.00 54.81 202 ASP A O 1
ATOM 1590 N N . LYS A 1 203 ? 24.198 -20.230 41.328 1.00 58.94 203 LYS A N 1
ATOM 1591 C CA . LYS A 1 203 ? 25.204 -21.270 41.013 1.00 58.94 203 LYS A CA 1
ATOM 1592 C C . LYS A 1 203 ? 25.759 -22.014 42.231 1.00 58.94 203 LYS A C 1
ATOM 1594 O O . LYS A 1 203 ? 26.349 -23.077 42.055 1.00 58.94 203 LYS A O 1
ATOM 1599 N N . ASN A 1 204 ? 25.573 -21.487 43.443 1.00 59.31 204 ASN A N 1
ATOM 1600 C CA . ASN A 1 204 ? 26.095 -22.069 44.690 1.00 59.31 204 ASN A CA 1
ATOM 1601 C C . ASN A 1 204 ? 25.017 -22.671 45.610 1.00 59.31 204 ASN A C 1
ATOM 1603 O O . ASN A 1 204 ? 25.323 -23.075 46.731 1.00 59.31 204 ASN A O 1
ATOM 1607 N N . LEU A 1 205 ? 23.758 -22.740 45.168 1.00 63.12 205 LEU A N 1
ATOM 1608 C CA . LEU A 1 205 ? 22.642 -23.215 45.990 1.00 63.12 205 LEU A CA 1
ATOM 1609 C C . LEU A 1 205 ? 22.205 -24.613 45.553 1.00 63.12 205 LEU A C 1
ATOM 1611 O O . LEU A 1 205 ? 22.084 -24.918 44.367 1.00 63.12 205 LEU A O 1
ATOM 1615 N N . THR A 1 206 ? 21.935 -25.483 46.526 1.00 74.69 206 THR A N 1
ATOM 1616 C CA . THR A 1 206 ? 21.390 -26.815 46.228 1.00 74.69 206 THR A CA 1
ATOM 1617 C C . THR A 1 206 ? 19.972 -26.702 45.644 1.00 74.69 206 THR A C 1
ATOM 1619 O O . THR A 1 206 ? 19.241 -25.758 45.963 1.00 74.69 206 THR A O 1
ATOM 1622 N N . PRO A 1 207 ? 19.522 -27.675 44.825 1.00 73.62 207 PRO A N 1
ATOM 1623 C CA . PRO A 1 207 ? 18.191 -27.658 44.206 1.00 73.62 207 PRO A CA 1
ATOM 1624 C C . PRO A 1 207 ? 17.019 -27.477 45.187 1.00 73.62 207 PRO A C 1
ATOM 1626 O O . PRO A 1 207 ? 15.968 -26.966 44.800 1.00 73.62 207 PRO A O 1
ATOM 1629 N N . GLU A 1 208 ? 17.182 -27.866 46.454 1.00 75.56 208 GLU A N 1
ATOM 1630 C CA . GLU A 1 208 ? 16.183 -27.641 47.506 1.00 75.56 208 GLU A CA 1
ATOM 1631 C C . GLU A 1 208 ? 16.131 -26.183 47.984 1.00 75.56 208 GLU A C 1
ATOM 1633 O O . GLU A 1 208 ? 15.043 -25.638 48.167 1.00 75.56 208 GLU A O 1
ATOM 1638 N N . GLN A 1 209 ? 17.277 -25.514 48.112 1.00 78.94 209 GLN A N 1
ATOM 1639 C CA . GLN A 1 209 ? 17.360 -24.116 48.550 1.00 78.94 209 GLN A CA 1
ATOM 1640 C C . GLN A 1 209 ? 16.781 -23.157 47.499 1.00 78.94 209 GLN A C 1
ATOM 1642 O O . GLN A 1 209 ? 16.090 -22.197 47.837 1.00 78.94 209 GLN A O 1
ATOM 1647 N N . LEU A 1 210 ? 16.966 -23.475 46.216 1.00 80.19 210 LEU A N 1
ATOM 1648 C CA . LEU A 1 210 ? 16.328 -22.778 45.093 1.00 80.19 210 LEU A CA 1
ATOM 1649 C C . LEU A 1 210 ? 14.797 -22.849 45.155 1.00 80.19 210 LEU A C 1
ATOM 1651 O O . LEU A 1 210 ? 14.101 -21.864 44.905 1.00 80.19 210 LEU A O 1
ATOM 1655 N N . ARG A 1 211 ? 14.250 -24.018 45.506 1.00 80.69 211 ARG A N 1
ATOM 1656 C CA . ARG A 1 211 ? 12.799 -24.208 45.651 1.00 80.69 211 ARG A CA 1
ATOM 1657 C C . ARG A 1 211 ? 12.246 -23.432 46.843 1.00 80.69 211 ARG A C 1
ATOM 1659 O O . ARG A 1 211 ? 11.153 -22.885 46.731 1.00 80.69 211 ARG A O 1
ATOM 1666 N N . GLN A 1 212 ? 12.997 -23.349 47.942 1.00 84.88 212 GLN A N 1
ATOM 1667 C CA . GLN A 1 212 ? 12.615 -22.570 49.123 1.00 84.88 212 GLN A CA 1
ATOM 1668 C C . GLN A 1 212 ? 12.601 -21.064 48.834 1.00 84.88 212 GLN A C 1
A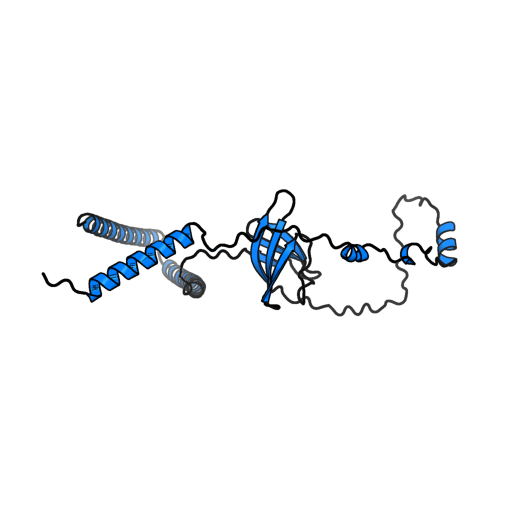TOM 1670 O O . GLN A 1 212 ? 11.581 -20.424 49.076 1.00 84.88 212 GLN A O 1
ATOM 1675 N N . LYS A 1 213 ? 13.651 -20.518 48.200 1.00 86.25 213 LYS A N 1
ATOM 1676 C CA . LYS A 1 213 ? 13.688 -19.100 47.791 1.00 86.25 213 LYS A CA 1
ATOM 1677 C C . LYS A 1 213 ? 12.515 -18.731 46.875 1.00 86.25 213 LYS A C 1
ATOM 1679 O O . LYS A 1 213 ? 11.793 -17.777 47.151 1.00 86.25 213 LYS A O 1
ATOM 1684 N N . LYS A 1 214 ? 12.246 -19.545 45.844 1.00 87.12 214 LYS A N 1
ATOM 1685 C CA . LYS A 1 214 ? 11.091 -19.339 44.948 1.00 87.12 214 LYS A CA 1
ATOM 1686 C C . LYS A 1 214 ? 9.754 -19.442 45.685 1.00 87.12 214 LYS A C 1
ATOM 1688 O O . LYS A 1 214 ? 8.829 -18.689 45.391 1.00 87.12 214 LYS A O 1
ATOM 1693 N N . ALA A 1 215 ? 9.627 -20.363 46.641 1.00 88.81 215 ALA A N 1
ATOM 1694 C CA . ALA A 1 215 ? 8.414 -20.496 47.443 1.00 88.81 215 ALA A CA 1
ATOM 1695 C C . ALA A 1 215 ? 8.166 -19.261 48.325 1.00 88.81 215 ALA A C 1
ATOM 1697 O O . ALA A 1 215 ? 7.020 -18.819 48.440 1.00 88.81 215 ALA A O 1
ATOM 1698 N N . ASP A 1 216 ? 9.213 -18.678 48.907 1.00 89.06 216 ASP A N 1
ATOM 1699 C CA . ASP A 1 216 ? 9.099 -17.486 49.748 1.00 89.06 216 ASP A CA 1
ATOM 1700 C C . ASP A 1 216 ? 8.809 -16.216 48.935 1.00 89.06 216 ASP A C 1
ATOM 1702 O O . ASP A 1 216 ? 7.949 -15.426 49.332 1.00 89.06 216 ASP A O 1
ATOM 1706 N N . GLU A 1 217 ? 9.391 -16.067 47.741 1.00 90.25 217 GLU A N 1
ATOM 1707 C CA . GLU A 1 217 ? 9.034 -14.992 46.800 1.00 90.25 217 GLU A CA 1
ATOM 1708 C C . GLU A 1 217 ? 7.558 -15.058 46.378 1.00 90.25 217 GLU A C 1
ATOM 1710 O O . GLU A 1 217 ? 6.848 -14.048 46.357 1.00 90.25 217 GLU A O 1
ATOM 1715 N N . ILE A 1 218 ? 7.049 -16.262 46.093 1.00 88.69 218 ILE A N 1
ATOM 1716 C CA . ILE A 1 218 ? 5.636 -16.467 45.748 1.00 88.69 218 ILE A CA 1
ATOM 1717 C C . ILE A 1 218 ? 4.732 -16.090 46.930 1.00 88.69 218 ILE A C 1
ATOM 1719 O O . ILE A 1 218 ? 3.695 -15.449 46.731 1.00 88.69 218 ILE A O 1
ATOM 1723 N N . ARG A 1 219 ? 5.117 -16.435 48.165 1.00 90.44 219 ARG A N 1
ATOM 1724 C CA . ARG A 1 219 ? 4.366 -16.068 49.379 1.00 90.44 219 ARG A CA 1
ATOM 1725 C C . ARG A 1 219 ? 4.308 -14.553 49.574 1.00 90.44 219 ARG A C 1
ATOM 1727 O O . ARG A 1 219 ? 3.223 -14.038 49.849 1.00 90.44 219 ARG A O 1
ATOM 1734 N N . GLN A 1 220 ? 5.423 -13.847 49.376 1.00 93.38 220 GLN A N 1
ATOM 1735 C CA . GLN A 1 220 ? 5.474 -12.382 49.452 1.00 93.38 220 GLN A CA 1
ATOM 1736 C C . GLN A 1 220 ? 4.576 -11.735 48.389 1.00 93.38 220 GLN A C 1
ATOM 1738 O O . GLN A 1 220 ? 3.718 -10.915 48.717 1.00 93.38 220 GLN A O 1
ATOM 1743 N N . LYS A 1 221 ? 4.670 -12.193 47.135 1.00 93.81 221 LYS A N 1
ATOM 1744 C CA . LYS A 1 221 ? 3.869 -11.666 46.020 1.00 93.81 221 LYS A CA 1
ATOM 1745 C C . LYS A 1 221 ? 2.365 -11.903 46.196 1.00 93.81 221 LYS A C 1
ATOM 1747 O O . LYS A 1 221 ? 1.546 -11.059 45.832 1.00 93.81 221 LYS A O 1
ATOM 1752 N N . ILE A 1 222 ? 1.971 -13.043 46.769 1.00 93.00 222 ILE A N 1
ATOM 1753 C CA . ILE A 1 222 ? 0.564 -13.332 47.088 1.00 93.00 222 ILE A CA 1
ATOM 1754 C C . ILE A 1 222 ? 0.074 -12.456 48.248 1.00 93.00 222 ILE A C 1
ATOM 1756 O O . ILE A 1 222 ? -1.069 -11.994 48.209 1.00 93.00 222 ILE A O 1
ATOM 1760 N N . ALA A 1 223 ? 0.903 -12.222 49.270 1.00 94.12 223 ALA A N 1
ATOM 1761 C CA . ALA A 1 223 ? 0.551 -11.362 50.397 1.00 94.12 223 ALA A CA 1
ATOM 1762 C C . ALA A 1 223 ? 0.310 -9.913 49.946 1.00 94.12 223 ALA A C 1
ATOM 1764 O O . ALA A 1 223 ? -0.720 -9.334 50.293 1.00 94.12 223 ALA A O 1
ATOM 1765 N N . GLU A 1 224 ? 1.191 -9.381 49.098 1.00 94.44 224 GLU A N 1
ATOM 1766 C CA . GLU A 1 224 ? 1.065 -8.042 48.518 1.00 94.44 224 GLU A CA 1
ATOM 1767 C C . GLU A 1 224 ? -0.201 -7.916 47.660 1.00 94.44 224 GLU A C 1
ATOM 1769 O O . GLU A 1 224 ? -1.031 -7.036 47.891 1.00 94.44 224 GLU A O 1
ATOM 1774 N N . ARG A 1 225 ? -0.448 -8.875 46.757 1.00 93.12 225 ARG A N 1
ATOM 1775 C CA . ARG A 1 225 ? -1.647 -8.866 45.903 1.00 93.12 225 ARG A CA 1
ATOM 1776 C C . ARG A 1 225 ? -2.950 -8.986 46.694 1.00 93.12 225 ARG A C 1
ATOM 1778 O O . ARG A 1 225 ? -3.968 -8.407 46.318 1.00 93.12 225 ARG A O 1
ATOM 1785 N N . ARG A 1 226 ? -2.945 -9.736 47.802 1.00 92.31 226 ARG A N 1
ATOM 1786 C CA . ARG A 1 226 ? -4.098 -9.831 48.714 1.00 92.31 226 ARG A CA 1
ATOM 1787 C C . ARG A 1 226 ? -4.309 -8.541 49.504 1.00 92.31 226 ARG A C 1
ATOM 1789 O O . ARG A 1 226 ? -5.459 -8.195 49.766 1.00 92.31 226 ARG A O 1
ATOM 1796 N N . ALA A 1 227 ? -3.243 -7.843 49.888 1.00 93.69 227 ALA A N 1
ATOM 1797 C CA . ALA A 1 227 ? -3.343 -6.534 50.525 1.00 93.69 227 ALA A CA 1
ATOM 1798 C C . ALA A 1 227 ? -3.907 -5.491 49.549 1.00 93.69 227 ALA A C 1
ATOM 1800 O O . ALA A 1 227 ? -4.842 -4.776 49.901 1.00 93.69 227 ALA A O 1
ATOM 1801 N N . GLU A 1 228 ? -3.439 -5.489 48.299 1.00 90.12 228 GLU A N 1
ATOM 1802 C CA . GLU A 1 228 ? -3.947 -4.614 47.240 1.00 90.12 228 GLU A CA 1
ATOM 1803 C C . GLU A 1 228 ? -5.432 -4.883 46.934 1.00 90.12 228 GLU A C 1
ATOM 1805 O O . GLU A 1 228 ? -6.233 -3.952 46.851 1.00 90.12 228 GLU A O 1
ATOM 1810 N N . MET A 1 229 ? -5.832 -6.159 46.848 1.00 87.12 229 MET A N 1
ATOM 1811 C CA . MET A 1 229 ? -7.240 -6.552 46.693 1.00 87.12 229 MET A CA 1
ATOM 1812 C C . MET A 1 229 ? -8.110 -6.066 47.859 1.00 87.12 229 MET A C 1
ATOM 1814 O O . MET A 1 229 ? -9.230 -5.611 47.632 1.00 87.12 229 MET A O 1
ATOM 1818 N N . ARG A 1 230 ? -7.609 -6.119 49.104 1.00 88.50 230 ARG A N 1
ATOM 1819 C CA . ARG A 1 230 ? -8.336 -5.583 50.268 1.00 88.50 230 ARG A CA 1
ATOM 1820 C C . ARG A 1 230 ? -8.433 -4.059 50.241 1.00 88.50 230 ARG A C 1
ATOM 1822 O O . ARG A 1 230 ? -9.503 -3.536 50.534 1.00 88.50 230 ARG A O 1
ATOM 1829 N N . ALA A 1 231 ? -7.363 -3.359 49.867 1.00 90.81 231 ALA A N 1
ATOM 1830 C CA . ALA A 1 231 ? -7.358 -1.900 49.770 1.00 90.81 231 ALA A CA 1
ATOM 1831 C C . ALA A 1 231 ? -8.351 -1.402 48.704 1.00 90.81 231 ALA A C 1
ATOM 1833 O O . ALA A 1 231 ? -9.157 -0.515 48.978 1.00 90.81 231 ALA A O 1
ATOM 1834 N N . LYS A 1 232 ? -8.372 -2.039 47.526 1.00 86.00 232 LYS A N 1
ATOM 1835 C CA . LYS A 1 232 ? -9.328 -1.730 46.449 1.00 86.00 232 LYS A CA 1
ATOM 1836 C C . LYS A 1 232 ? -10.777 -2.043 46.836 1.00 86.00 232 LYS A C 1
ATOM 1838 O O . LYS A 1 232 ? -11.674 -1.273 46.509 1.00 86.00 232 LYS A O 1
ATOM 1843 N N . ALA A 1 233 ? -11.014 -3.134 47.569 1.00 85.69 233 ALA A N 1
ATOM 1844 C CA . ALA A 1 233 ? -12.351 -3.492 48.049 1.00 85.69 233 ALA A CA 1
ATOM 1845 C C . ALA A 1 233 ? -12.890 -2.535 49.130 1.00 85.69 233 ALA A C 1
ATOM 1847 O O . ALA A 1 233 ? -14.101 -2.350 49.220 1.00 85.69 233 ALA A O 1
ATOM 1848 N N . ALA A 1 234 ? -12.014 -1.928 49.940 1.00 82.38 234 ALA A N 1
ATOM 1849 C CA . ALA A 1 234 ? -12.402 -0.898 50.904 1.00 82.38 234 ALA A CA 1
ATOM 1850 C C . ALA A 1 234 ? -12.727 0.437 50.209 1.00 82.38 234 ALA A C 1
ATOM 1852 O O . ALA A 1 234 ? -13.748 1.042 50.510 1.00 82.38 234 ALA A O 1
ATOM 1853 N N . GLN A 1 235 ? -11.919 0.844 49.222 1.00 78.00 235 GLN A N 1
ATOM 1854 C CA . GLN A 1 235 ? -12.141 2.080 48.458 1.00 78.00 235 GLN A CA 1
ATOM 1855 C C . GLN A 1 235 ? -13.417 2.042 47.599 1.00 78.00 235 GLN A C 1
ATOM 1857 O O . GLN A 1 235 ? -14.056 3.069 47.405 1.00 78.00 235 GLN A O 1
ATOM 1862 N N . GLY A 1 236 ? -13.828 0.865 47.117 1.00 67.12 236 GLY A N 1
ATOM 1863 C CA . GLY A 1 236 ? -15.064 0.698 46.341 1.00 67.12 236 GLY A CA 1
ATOM 1864 C C . GLY A 1 236 ? -16.366 0.692 47.157 1.00 67.12 236 GLY A C 1
ATOM 1865 O O . GLY A 1 236 ? -17.428 0.534 46.565 1.00 67.12 236 GLY A O 1
ATOM 1866 N N . LYS A 1 237 ? -16.308 0.812 48.492 1.00 59.31 237 LYS A N 1
ATOM 1867 C CA . LYS A 1 237 ? -17.484 0.839 49.386 1.00 59.31 237 LYS A CA 1
ATOM 1868 C C . LYS A 1 237 ? -17.830 2.231 49.932 1.00 59.31 237 LYS A C 1
ATOM 1870 O O . LYS A 1 237 ? -18.837 2.352 50.621 1.00 59.31 237 LYS A O 1
ATOM 1875 N N . GLU A 1 238 ? -17.018 3.249 49.645 1.00 56.78 238 GLU A N 1
ATOM 1876 C CA . GLU A 1 238 ? -17.226 4.642 50.083 1.00 56.78 238 GLU A CA 1
ATOM 1877 C C . GLU A 1 238 ? -17.769 5.563 48.967 1.00 56.78 238 GLU A C 1
ATOM 1879 O O . GLU A 1 238 ? -17.681 6.785 49.084 1.00 56.78 238 GLU A O 1
ATOM 1884 N N . GLN A 1 239 ? -18.344 4.998 47.896 1.00 46.56 239 GLN A N 1
ATOM 1885 C CA . GLN A 1 239 ? -19.094 5.736 46.866 1.00 46.56 239 GLN A CA 1
ATOM 1886 C C . GLN A 1 239 ? -20.573 5.363 46.876 1.00 46.56 239 GLN A C 1
ATOM 1888 O O . GLN A 1 239 ? -20.867 4.153 47.010 1.00 46.56 239 GLN A O 1
#

Sequence (239 aa):
MKTNLLTNILIAIIGLLLIVAALQFVGWGRGIDELQPAEFDEDQIEQLIAAKDDLAAPDIKPEVIDRITQTPLFRQDRQPYIPPVVAEDNPEIDSTIIEVKPLKAQVTSIIITSNSRYVMIQDQISNERLTLKEGMPLEGEQGMWVVDSIDKRKVIFNAEGQEPVELELEVFSGALNQAGNNRNQNRKQQEAQAAKQLVDDDKNLTPEQLRQKKADEIRQKIAERRAEMRAKAAQGKEQ

Secondary structure (DSSP, 8-state):
----HHHHHHHHHHHHHHHHHHHHHTTTT------PPPP--GGGGGGG---GGGGSPP---HHHHHHHHHS-SS-TT-PPP------------------PPPP-EEEEEEEE-SS-EEEEEEETTT--EEEEETTPBPSGGGTTEEEEEE-SSEEEEEETTSPPEEEEB--------TT-HHHHHHHHHHHHHHHHHHHHHGGGS-HHHHHHHHHHHHHHHHHHHHHHHHHHHHHTT--

pLDDT: mean 77.04, std 15.96, range [43.16, 96.88]

Radius of gyration: 36.67 Å; chains: 1; bounding box: 68×75×97 Å

Foldseek 3Di:
DDDPPVVVVVVVVVVVVVVVVVCVVVVNVVDPPPPDPDPPDCVVCVVVPDPPVVPDDPPDDVVNVVVVVPDDPADPVNDDDDDPPPPPPPPVPVCPVVPQDDFQKAFADWDDDPVWIWTWIQGPVVRDIDIDTAQAADDDPNRQWGFPDGDPFWTWIDGPPDDIDIHGHDDCPPDPDVVPPVVVVVVVVVVVVVVVVVVVVVPPDDPVVVVVVVVVVVVVVVVVVVVVVVVVVVVVVPD